Protein AF-A0AA88Q6S5-F1 (afdb_monomer_lite)

Foldseek 3Di:
DDDDDDDDDDPPPDDQAPCNVLVHPFRLVVQVVVVVVVPPDPDDDSCNSSVVRVVVRVVVVQLVVQLCVQCVVVVHNDRDLLSSQVSQCVDPVSCVVCVVPDSPPNDHDPPQPPPCDPVNVVVVCVVVVNPDDDPVVSVVVSVVVVVVVVQLVVQQVVVCVVVVHPDRDPVSSQVSCVVVVHHDPPPDD

InterPro domains:
  IPR001951 Histone H4 [SM00417] (117-176)
  IPR001951 Histone H4 [cd22912] (110-186)
  IPR002119 Histone H2A [PR00620] (14-36)
  IPR002119 Histone H2A [PR00620] (43-58)
  IPR002119 Histone H2A [PR00620] (58-71)
  IPR002119 Histone H2A [PR00620] (72-86)
  IPR002119 Histone H2A [PR00620] (100-118)
  IPR002119 Histone H2A [PTHR23430] (9-115)
  IPR002119 Histone H2A [SM00414] (3-123)
  IPR004823 TATA box binding protein associated factor (TAF), histone-like fold domain [SM00803] (114-179)
  IPR007125 Core Histone H2A/H2B/H3 domain [PF00125] (10-89)
  IPR009072 Histone-fold [G3DSA:1.10.20.10] (1-120)
  IPR009072 Histone-fold [G3DSA:1.10.20.10] (121-189)
  IPR009072 Histone-fold [SSF47113] (2-99)
  IPR009072 Histone-fold [SSF47113] (115-188)
  IPR032454 Histone H2A, C-terminal domain [PF16211] (92-114)
  IPR032458 Histone H2A conserved site [PS00046] (22-28)
  IPR035425 CENP-T/Histone H4, histone fold [PF15511] (121-182)
  IPR061508 Histone H2A, histone fold [cd00074] (16-104)

pLDDT: mean 86.48, std 13.94, range [43.31, 98.31]

Secondary structure (DSSP, 8-state):
--------------PPPHHHHHT-SS-HHHHHHHHHHTTSSS---SSHHHHHHHHHHHHHHHHHHHHHHHHHHTT-SS--HHHHHHHHHHSHHHHHHTTT---TT--------TTS-HHHHHHHHHHTT-----THHHHHHHHHHHHHHHHHHHHHHHHHHHTT-SS--HHHHHHHHHHTT-PPTT---

Organism: NCBI:txid172907

Sequence (189 aa):
MSGRGKTGGKARAKAKTRSSRAGLQFPVGRVHRLLRKGNYAERVGAGAPVYLAAVLEYLTAEILELAGNAARDNKKTRIIPRHLQLAVRNDEELNKLLGGVTIAQGGVLPNIQAGITKPAIRRLARRGGVKRISGLIYEETRGVLKVFLENVIRDAVTYTEHAKRKTVTAMDVVYALKRQGRTLYGFGG

Structure (mmCIF, N/CA/C/O backbone):
data_AF-A0AA88Q6S5-F1
#
_entry.id   AF-A0AA88Q6S5-F1
#
loop_
_atom_site.group_PDB
_atom_site.id
_atom_site.type_symbol
_atom_site.label_atom_id
_atom_site.label_alt_id
_atom_site.label_comp_id
_atom_site.label_asym_id
_atom_site.label_entity_id
_atom_site.label_seq_id
_atom_site.pdbx_PDB_ins_code
_atom_site.Cartn_x
_atom_site.Cartn_y
_atom_site.Cartn_z
_atom_site.occupancy
_atom_site.B_iso_or_equiv
_atom_site.auth_seq_id
_atom_site.auth_comp_id
_atom_site.auth_asym_id
_atom_site.auth_atom_id
_atom_site.pdbx_PDB_model_num
ATOM 1 N N . MET A 1 1 ? -0.470 -46.968 -58.792 1.00 45.53 1 MET A N 1
ATOM 2 C CA . MET A 1 1 ? 0.050 -46.235 -57.614 1.00 45.53 1 MET A CA 1
ATOM 3 C C . MET A 1 1 ? -0.819 -45.003 -57.399 1.00 45.53 1 MET A C 1
ATOM 5 O O . MET A 1 1 ? -0.617 -43.990 -58.052 1.00 45.53 1 MET A O 1
ATOM 9 N N . SER A 1 2 ? -1.876 -45.119 -56.593 1.00 45.50 2 SER A N 1
ATOM 10 C CA . SER A 1 2 ? -2.853 -44.042 -56.397 1.00 45.50 2 SER A CA 1
ATOM 11 C C . SER A 1 2 ? -2.410 -43.110 -55.271 1.00 45.50 2 SER A C 1
ATOM 13 O O . SER A 1 2 ? -2.432 -43.492 -54.098 1.00 45.50 2 SER A O 1
ATOM 15 N N . GLY A 1 3 ? -2.044 -41.880 -55.631 1.00 59.75 3 GLY A N 1
ATOM 16 C CA . GLY A 1 3 ? -1.966 -40.770 -54.692 1.00 59.75 3 GLY A CA 1
ATOM 17 C C . GLY A 1 3 ? -3.322 -40.552 -54.018 1.00 59.75 3 GLY A C 1
ATOM 18 O O . GLY A 1 3 ? -4.352 -40.435 -54.676 1.00 59.75 3 GLY A O 1
ATOM 19 N N . ARG A 1 4 ? -3.317 -40.514 -52.688 1.00 49.88 4 ARG A N 1
ATOM 20 C CA . ARG A 1 4 ? -4.465 -40.171 -51.842 1.00 49.88 4 ARG A CA 1
ATOM 21 C C . ARG A 1 4 ? -3.977 -38.981 -51.014 1.00 49.88 4 ARG A C 1
ATOM 23 O O . ARG A 1 4 ? -3.167 -39.145 -50.117 1.00 49.88 4 ARG A O 1
ATOM 30 N N . GLY A 1 5 ? -4.218 -37.738 -51.419 1.00 46.19 5 GLY A N 1
ATOM 31 C CA . GLY A 1 5 ? -5.538 -37.165 -51.647 1.00 46.19 5 GLY A CA 1
ATOM 32 C C . GLY A 1 5 ? -6.047 -36.681 -50.294 1.00 46.19 5 GLY A C 1
ATOM 33 O O . GLY A 1 5 ? -6.482 -37.496 -49.486 1.00 46.19 5 GLY A O 1
ATOM 34 N N . LYS A 1 6 ? -5.917 -35.369 -50.039 1.00 55.72 6 LYS A N 1
ATOM 35 C CA . LYS A 1 6 ? -6.443 -34.650 -48.866 1.00 55.72 6 LYS A CA 1
ATOM 36 C C . LYS A 1 6 ? -7.838 -35.178 -48.509 1.00 55.72 6 LYS A C 1
ATOM 38 O O . LYS A 1 6 ? -8.820 -34.802 -49.139 1.00 55.72 6 LYS A O 1
ATOM 43 N N . THR A 1 7 ? -7.938 -36.014 -47.480 1.00 46.38 7 THR A N 1
ATOM 44 C CA . THR A 1 7 ? -9.231 -36.360 -46.888 1.00 46.38 7 THR A CA 1
ATOM 45 C C . THR A 1 7 ? -9.703 -35.175 -46.063 1.00 46.38 7 THR A C 1
ATOM 47 O O . THR A 1 7 ? -9.131 -34.855 -45.017 1.00 46.38 7 THR A O 1
ATOM 50 N N . GLY A 1 8 ? -10.731 -34.504 -46.574 1.00 45.69 8 GLY A N 1
ATOM 51 C CA . GLY A 1 8 ? -11.474 -33.488 -45.856 1.00 45.69 8 GLY A CA 1
ATOM 52 C C . GLY A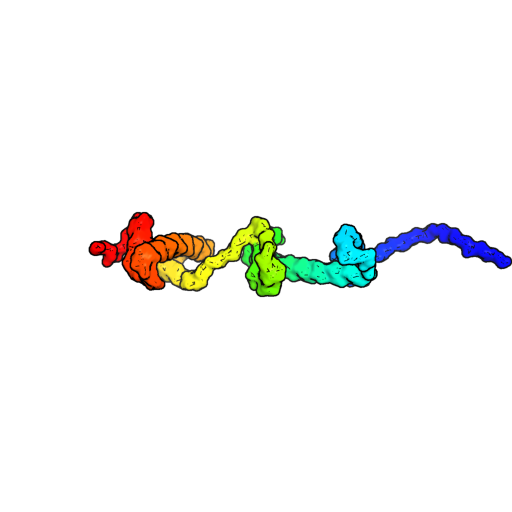 1 8 ? -12.070 -34.034 -44.559 1.00 45.69 8 GLY A C 1
ATOM 53 O O . GLY A 1 8 ? -12.657 -35.111 -44.521 1.00 45.69 8 GLY A O 1
ATOM 54 N N . GLY A 1 9 ? -11.921 -33.241 -43.499 1.00 57.47 9 GLY A N 1
ATOM 55 C CA . GLY A 1 9 ? -13.045 -32.934 -42.623 1.00 57.47 9 GLY A CA 1
ATOM 56 C C . GLY A 1 9 ? -13.434 -33.933 -41.538 1.00 57.47 9 GLY A C 1
ATOM 57 O O . GLY A 1 9 ? -14.617 -34.021 -41.234 1.00 57.47 9 GLY A O 1
ATOM 58 N N . LYS A 1 10 ? -12.496 -34.604 -40.853 1.00 60.12 10 LYS A N 1
ATOM 59 C CA . LYS A 1 10 ? -12.799 -34.974 -39.455 1.00 60.12 10 LYS A CA 1
ATOM 60 C C . LYS A 1 10 ? -12.995 -33.676 -38.671 1.00 60.12 10 LYS A C 1
ATOM 62 O O . LYS A 1 10 ? -12.130 -32.800 -38.752 1.00 60.12 10 LYS A O 1
ATOM 67 N N . ALA A 1 11 ? -14.108 -33.547 -37.941 1.00 62.44 11 ALA A N 1
ATOM 68 C CA . ALA A 1 11 ? -14.359 -32.418 -37.048 1.00 62.44 11 ALA A CA 1
ATOM 69 C C . ALA A 1 11 ? -13.108 -32.194 -36.190 1.00 62.44 11 ALA A C 1
ATOM 71 O O . ALA A 1 11 ? -12.718 -33.047 -35.390 1.00 62.44 11 ALA A O 1
ATOM 72 N N . ARG A 1 12 ? -12.397 -31.095 -36.460 1.00 68.50 12 ARG A N 1
ATOM 73 C CA . ARG A 1 12 ? -11.080 -30.852 -35.877 1.00 68.50 12 ARG A CA 1
ATOM 74 C C . ARG A 1 12 ? -11.287 -30.697 -34.377 1.00 68.50 12 ARG A C 1
ATOM 76 O O . ARG A 1 12 ? -11.932 -29.739 -33.953 1.00 68.50 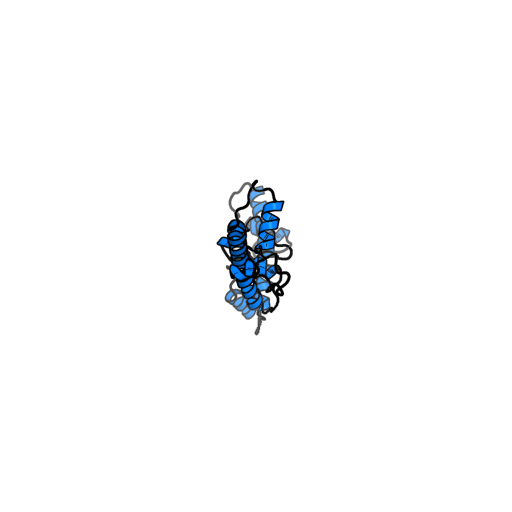12 ARG A O 1
ATOM 83 N N . ALA A 1 13 ? -10.769 -31.644 -33.593 1.00 70.56 13 ALA A N 1
ATOM 84 C CA . ALA A 1 13 ? -10.823 -31.570 -32.139 1.00 70.56 13 ALA A CA 1
ATOM 85 C C . ALA A 1 13 ? -10.373 -30.174 -31.691 1.00 70.56 13 ALA A C 1
ATOM 87 O O . ALA A 1 13 ? -9.391 -29.638 -32.221 1.00 70.56 13 ALA A O 1
ATOM 88 N N . LYS A 1 14 ? -11.125 -29.567 -30.764 1.00 73.56 14 LYS A N 1
ATOM 89 C CA . LYS A 1 14 ? -10.907 -28.183 -30.331 1.00 73.56 14 LYS A CA 1
ATOM 90 C C . LYS A 1 14 ? -9.446 -28.044 -29.899 1.00 73.56 14 LYS A C 1
ATOM 92 O O . LYS A 1 14 ? -9.004 -28.698 -28.955 1.00 73.56 14 LYS A O 1
ATOM 97 N N . ALA A 1 15 ? -8.672 -27.260 -30.646 1.00 83.12 15 ALA A N 1
ATOM 98 C CA . ALA A 1 15 ? -7.242 -27.152 -30.409 1.00 83.12 15 ALA A CA 1
ATOM 99 C C . ALA A 1 15 ? -7.004 -26.620 -28.988 1.00 83.12 15 ALA A C 1
ATOM 101 O O . ALA A 1 15 ? -7.461 -25.527 -28.651 1.00 83.12 15 ALA A O 1
ATOM 102 N N . LYS A 1 16 ? -6.291 -27.391 -28.154 1.00 88.50 16 LYS A N 1
ATOM 103 C CA . LYS A 1 16 ? -5.886 -26.937 -26.816 1.00 88.50 16 LYS A CA 1
ATOM 104 C C . LYS A 1 16 ? -5.093 -25.638 -26.942 1.00 88.50 16 LYS A C 1
ATOM 106 O O . LYS A 1 16 ? -4.154 -25.552 -27.739 1.00 88.50 16 LYS A O 1
ATOM 111 N N . THR A 1 17 ? -5.469 -24.633 -26.158 1.00 93.12 17 THR A N 1
ATOM 112 C CA . THR A 1 17 ? -4.808 -23.326 -26.169 1.00 93.12 17 THR A CA 1
ATOM 113 C C . THR A 1 17 ? -3.395 -23.444 -25.604 1.00 93.12 17 THR A C 1
ATOM 115 O O . THR A 1 17 ? -3.115 -24.316 -24.779 1.00 93.12 17 THR A O 1
ATOM 118 N N . ARG A 1 18 ? -2.496 -22.541 -26.009 1.00 94.00 18 ARG A N 1
ATOM 119 C CA . ARG A 1 18 ? -1.134 -22.486 -25.451 1.00 94.00 18 ARG A CA 1
ATOM 120 C C . ARG A 1 18 ? -1.137 -22.306 -23.927 1.00 94.00 18 ARG A C 1
ATOM 122 O O . ARG A 1 18 ? -0.352 -22.968 -23.268 1.00 94.00 18 ARG A O 1
ATOM 129 N N . SER A 1 19 ? -2.067 -21.512 -23.390 1.00 96.06 19 SER A N 1
ATOM 130 C CA . SER A 1 19 ? -2.287 -21.368 -21.942 1.00 96.06 19 SER A CA 1
ATOM 131 C C . SER A 1 19 ? -2.653 -22.696 -21.280 1.00 96.06 19 SER A C 1
ATOM 133 O O . SER A 1 19 ? -1.953 -23.129 -20.376 1.00 96.06 19 SER A O 1
ATOM 135 N N . SER A 1 20 ? -3.661 -23.411 -21.805 1.00 95.50 20 SER A N 1
ATOM 136 C CA . SER A 1 20 ? -4.080 -24.706 -21.240 1.00 95.50 20 SER A CA 1
ATOM 137 C C . SER A 1 20 ? -2.984 -25.773 -21.280 1.00 95.50 20 SER A C 1
ATOM 139 O O . SER A 1 20 ? -2.930 -26.626 -20.406 1.00 95.50 20 SER A O 1
ATOM 141 N N . ARG A 1 21 ? -2.096 -25.733 -22.285 1.00 94.50 21 ARG A N 1
ATOM 142 C CA . ARG A 1 21 ? -0.941 -26.640 -22.372 1.00 94.50 21 ARG A CA 1
ATOM 143 C C . ARG A 1 21 ? 0.163 -26.287 -21.376 1.00 94.50 21 ARG A C 1
ATOM 145 O O . ARG A 1 21 ? 0.878 -27.184 -20.959 1.00 94.50 21 ARG A O 1
ATOM 152 N N . ALA A 1 22 ? 0.306 -25.006 -21.043 1.00 95.31 22 ALA A N 1
ATOM 153 C CA . ALA A 1 22 ? 1.295 -24.504 -20.095 1.00 95.31 22 ALA A CA 1
ATOM 154 C C . ALA A 1 22 ? 0.793 -24.488 -18.638 1.00 95.31 22 ALA A C 1
ATOM 156 O O . ALA A 1 22 ? 1.564 -24.152 -17.752 1.00 95.31 22 ALA A O 1
ATOM 157 N N . GLY A 1 23 ? -0.482 -24.815 -18.391 1.00 96.81 23 GLY A N 1
ATOM 158 C CA . GLY A 1 23 ? -1.076 -24.771 -17.050 1.00 96.81 23 GLY A CA 1
ATOM 159 C C . GLY A 1 23 ? -1.340 -23.358 -16.518 1.00 96.81 23 GLY A C 1
ATOM 160 O O . GLY A 1 23 ? -1.505 -23.195 -15.319 1.00 96.81 23 GLY A O 1
ATOM 161 N N . LEU A 1 24 ? -1.386 -22.352 -17.396 1.00 97.25 24 LEU A N 1
ATOM 162 C CA . LEU A 1 24 ? -1.544 -20.944 -17.024 1.00 97.25 24 LEU A CA 1
ATOM 163 C C . LEU A 1 24 ? -2.989 -20.478 -17.219 1.00 97.25 24 LEU A C 1
ATOM 165 O O . LEU A 1 24 ? -3.604 -20.765 -18.255 1.00 97.25 24 LEU A O 1
ATOM 169 N N . GLN A 1 25 ? -3.505 -19.701 -16.269 1.00 97.50 25 GLN A N 1
ATOM 170 C CA . GLN A 1 25 ? -4.753 -18.949 -16.424 1.00 97.50 25 GLN A CA 1
ATOM 171 C C . GLN A 1 25 ? -4.571 -17.754 -17.372 1.00 97.50 25 GLN A C 1
ATOM 173 O O . GLN A 1 25 ? -5.480 -17.389 -18.126 1.00 97.50 25 GLN A O 1
ATOM 178 N N . PHE A 1 26 ? -3.382 -17.153 -17.390 1.00 97.31 26 PHE A N 1
ATOM 179 C CA . PHE A 1 26 ? -3.076 -15.983 -18.198 1.00 97.31 26 PHE A CA 1
ATOM 180 C C . PHE A 1 26 ? -2.960 -16.325 -19.697 1.00 97.31 26 PHE A C 1
ATOM 182 O O . PHE A 1 26 ? -2.505 -17.403 -20.105 1.00 97.31 26 PHE A O 1
ATOM 189 N N . PRO A 1 27 ? -3.369 -15.404 -20.593 1.00 97.56 27 PRO A N 1
ATOM 190 C CA . PRO A 1 27 ? -3.484 -15.686 -22.019 1.00 97.56 27 PRO A CA 1
ATOM 191 C C . PRO A 1 27 ? -2.134 -15.594 -22.755 1.00 97.56 27 PRO A C 1
ATOM 193 O O . PRO A 1 27 ? -1.835 -14.584 -23.398 1.00 97.56 27 PRO A O 1
ATOM 196 N N . VAL A 1 28 ? -1.365 -16.689 -22.792 1.00 97.81 28 VAL A N 1
ATOM 197 C CA . VAL A 1 28 ? -0.081 -16.826 -23.520 1.00 97.81 28 VAL A CA 1
ATOM 198 C C . VAL A 1 28 ? -0.173 -16.322 -24.966 1.00 97.81 28 VAL A C 1
ATOM 200 O O . VAL A 1 28 ? 0.727 -15.662 -25.488 1.00 97.81 28 VAL A O 1
ATOM 203 N N . GLY A 1 29 ? -1.284 -16.616 -25.650 1.00 96.50 29 GLY A N 1
ATOM 204 C CA . GLY A 1 29 ? -1.481 -16.188 -27.035 1.00 96.50 29 GLY A CA 1
ATOM 205 C C . GLY A 1 29 ? -1.561 -14.670 -27.203 1.00 96.50 29 GLY A C 1
ATOM 206 O O . GLY A 1 29 ? -1.029 -14.135 -28.176 1.00 96.50 29 GLY A O 1
ATOM 207 N N . ARG A 1 30 ? -2.183 -13.981 -26.239 1.00 97.56 30 ARG A N 1
ATOM 208 C CA . ARG A 1 30 ? -2.292 -12.519 -26.212 1.00 97.56 30 ARG A CA 1
ATOM 209 C C . ARG A 1 30 ? -0.948 -11.887 -25.864 1.00 97.56 30 ARG A C 1
ATOM 211 O O . ARG A 1 30 ? -0.556 -10.954 -26.554 1.00 97.56 30 ARG A O 1
ATOM 218 N N . VAL A 1 31 ? -0.227 -12.443 -24.887 1.00 97.56 31 VAL A N 1
ATOM 219 C CA . VAL A 1 31 ? 1.129 -11.999 -24.519 1.00 97.56 31 VAL A CA 1
ATOM 220 C C . VAL A 1 31 ? 2.070 -12.072 -25.723 1.00 97.56 31 VAL A C 1
ATOM 222 O O . VAL A 1 31 ? 2.724 -11.085 -26.040 1.00 97.56 31 VAL A O 1
ATOM 225 N N . HIS A 1 32 ? 2.057 -13.173 -26.486 1.00 97.44 32 HIS A N 1
ATOM 226 C CA . HIS A 1 32 ? 2.866 -13.274 -27.711 1.00 97.44 32 HIS A CA 1
ATOM 227 C C . HIS A 1 32 ? 2.545 -12.158 -28.718 1.00 97.44 32 HIS A C 1
ATOM 229 O O . HIS A 1 32 ? 3.450 -11.549 -29.283 1.00 97.44 32 HIS A O 1
ATOM 235 N N . ARG A 1 33 ? 1.259 -11.860 -28.933 1.00 97.38 33 ARG A N 1
ATOM 236 C CA . ARG A 1 33 ? 0.857 -10.792 -29.856 1.00 97.38 33 ARG A CA 1
ATOM 237 C C . ARG A 1 33 ? 1.296 -9.410 -29.366 1.00 97.38 33 ARG A C 1
ATOM 239 O O . ARG A 1 33 ? 1.714 -8.603 -30.187 1.00 97.38 33 ARG A O 1
ATOM 246 N N . LEU A 1 34 ? 1.215 -9.142 -28.061 1.00 97.50 34 LEU A N 1
ATOM 247 C CA . LEU A 1 34 ? 1.689 -7.886 -27.472 1.00 97.50 34 LEU A CA 1
ATOM 248 C C . LEU A 1 34 ? 3.209 -7.735 -27.614 1.00 97.50 34 LEU A C 1
ATOM 250 O O . LEU A 1 34 ? 3.657 -6.677 -28.036 1.00 97.50 34 LEU A O 1
ATOM 254 N N . LEU A 1 35 ? 3.979 -8.802 -27.377 1.00 96.44 35 LEU A N 1
ATOM 255 C CA . LEU A 1 35 ? 5.432 -8.804 -27.586 1.00 96.44 35 LEU A CA 1
ATOM 256 C C . LEU A 1 35 ? 5.813 -8.496 -29.040 1.00 96.44 35 LEU A C 1
ATOM 258 O O . LEU A 1 35 ? 6.728 -7.719 -29.282 1.00 96.44 35 LEU A O 1
ATOM 262 N N . ARG A 1 36 ? 5.088 -9.067 -30.011 1.00 95.19 36 ARG A N 1
ATOM 263 C CA . ARG A 1 36 ? 5.292 -8.773 -31.439 1.00 95.19 36 ARG A CA 1
ATOM 264 C C . ARG A 1 36 ? 4.909 -7.338 -31.795 1.00 95.19 36 ARG A C 1
ATOM 266 O O . ARG A 1 36 ? 5.647 -6.690 -32.518 1.00 95.19 36 ARG A O 1
ATOM 273 N N . LYS A 1 37 ? 3.777 -6.843 -31.284 1.00 96.44 37 LYS A N 1
ATOM 274 C CA . LYS A 1 37 ? 3.303 -5.474 -31.545 1.00 96.44 37 LYS A CA 1
ATOM 275 C C . LYS A 1 37 ? 4.216 -4.411 -30.923 1.00 96.44 37 LYS A C 1
ATOM 277 O O . LYS A 1 37 ? 4.322 -3.322 -31.468 1.00 96.44 37 LYS A O 1
ATOM 282 N N . GLY A 1 38 ? 4.838 -4.714 -29.785 1.00 94.81 38 GLY A N 1
ATOM 283 C CA . GLY A 1 38 ? 5.722 -3.790 -29.078 1.00 94.81 38 GLY A CA 1
ATOM 284 C C . GLY A 1 38 ? 7.080 -3.569 -29.745 1.00 94.81 38 GLY A C 1
ATOM 285 O O . GLY A 1 38 ? 7.824 -2.720 -29.275 1.00 94.81 38 GLY A O 1
ATOM 286 N N . ASN A 1 39 ? 7.407 -4.306 -30.816 1.00 93.56 39 ASN A N 1
ATOM 287 C CA . ASN A 1 39 ? 8.663 -4.178 -31.565 1.00 93.56 39 ASN A CA 1
ATOM 288 C C . ASN A 1 39 ? 9.931 -4.233 -30.685 1.00 93.56 39 ASN A C 1
ATOM 290 O O . ASN A 1 39 ? 10.945 -3.631 -31.016 1.00 93.56 39 ASN A O 1
ATOM 294 N N . TYR A 1 40 ? 9.892 -4.983 -29.577 1.00 94.50 40 TYR A N 1
ATOM 295 C CA . TYR A 1 40 ? 11.031 -5.124 -28.659 1.00 94.50 40 TYR A CA 1
ATOM 296 C C . TYR A 1 40 ? 12.223 -5.867 -29.284 1.00 94.50 40 TYR A C 1
ATOM 298 O O . TYR A 1 40 ? 13.354 -5.708 -28.841 1.00 94.50 40 TYR A O 1
ATOM 306 N N . ALA A 1 41 ? 11.956 -6.713 -30.283 1.00 95.12 41 ALA A N 1
ATOM 307 C CA . ALA A 1 41 ? 12.944 -7.448 -31.061 1.00 95.12 41 ALA A CA 1
ATOM 308 C C . ALA A 1 41 ? 12.344 -7.865 -32.414 1.00 95.12 41 ALA A C 1
ATOM 310 O O . ALA A 1 41 ? 11.131 -8.063 -32.527 1.00 95.12 41 ALA A O 1
ATOM 311 N N . GLU A 1 42 ? 13.195 -8.080 -33.421 1.00 94.31 42 GLU A N 1
ATOM 312 C CA . GLU A 1 42 ? 12.788 -8.552 -34.756 1.00 94.31 42 GLU A CA 1
ATOM 313 C C . GLU A 1 42 ? 12.068 -9.917 -34.690 1.00 94.31 42 GLU A C 1
ATOM 315 O O . GLU A 1 42 ? 11.074 -10.181 -35.378 1.00 94.31 42 GLU A O 1
ATOM 320 N N . ARG A 1 43 ? 12.538 -10.805 -33.803 1.00 95.94 43 ARG A N 1
ATOM 321 C CA . ARG A 1 43 ? 11.974 -12.141 -33.587 1.00 95.94 43 ARG A CA 1
ATOM 322 C C . ARG A 1 43 ? 11.637 -12.365 -32.120 1.00 95.94 43 ARG A C 1
ATOM 324 O O . ARG A 1 43 ? 12.413 -12.049 -31.230 1.00 95.94 43 ARG A O 1
ATOM 331 N N . VAL A 1 44 ? 10.487 -12.992 -31.883 1.00 96.06 44 VAL A N 1
ATOM 332 C CA . VAL A 1 44 ? 10.052 -13.442 -30.555 1.00 96.06 44 VAL A CA 1
ATOM 333 C C . VAL A 1 44 ? 9.988 -14.965 -30.576 1.00 96.06 44 VAL A C 1
ATOM 335 O O . VAL A 1 44 ? 9.233 -15.540 -31.367 1.00 96.06 44 VAL A O 1
ATOM 338 N N . GLY A 1 45 ? 10.801 -15.606 -29.733 1.00 96.38 45 GLY A N 1
ATOM 339 C CA . GLY A 1 45 ? 10.833 -17.061 -29.577 1.00 96.38 45 GLY A CA 1
ATOM 340 C C . GLY A 1 45 ? 9.542 -17.613 -28.964 1.00 96.38 45 GLY A C 1
ATOM 341 O O . GLY A 1 45 ? 8.836 -16.920 -28.232 1.00 96.38 45 GLY A O 1
ATOM 342 N N . ALA A 1 46 ? 9.225 -18.881 -29.239 1.00 94.12 46 ALA A N 1
ATOM 343 C CA . ALA A 1 46 ? 7.955 -19.486 -28.823 1.00 94.12 46 ALA A CA 1
ATOM 344 C C . ALA A 1 46 ? 7.793 -19.624 -27.294 1.00 94.12 46 ALA A C 1
ATOM 346 O O . ALA A 1 46 ? 6.662 -19.571 -26.806 1.00 94.12 46 ALA A O 1
ATOM 347 N N . GLY A 1 47 ? 8.899 -19.771 -26.552 1.00 96.50 47 GLY A N 1
ATOM 348 C CA . GLY A 1 47 ? 8.907 -19.886 -25.087 1.00 96.50 47 GLY A CA 1
ATOM 349 C C . GLY A 1 47 ? 8.788 -18.551 -24.343 1.00 96.50 47 GLY A C 1
ATOM 350 O O . GLY A 1 47 ? 8.194 -18.507 -23.270 1.00 96.50 47 GLY A O 1
ATOM 351 N N . ALA A 1 48 ? 9.254 -17.446 -24.936 1.00 97.81 48 ALA A N 1
ATOM 352 C CA . ALA A 1 48 ? 9.208 -16.112 -24.328 1.00 97.81 48 ALA A CA 1
ATOM 353 C C . ALA A 1 48 ? 7.805 -15.690 -23.831 1.00 97.81 48 ALA A C 1
ATOM 355 O O . ALA A 1 48 ? 7.679 -15.290 -22.674 1.00 97.81 48 ALA A O 1
ATOM 356 N N . PRO A 1 49 ? 6.718 -15.819 -24.623 1.00 97.81 49 PRO A N 1
ATOM 357 C CA . PRO A 1 49 ? 5.383 -15.463 -24.145 1.00 97.81 49 PRO A CA 1
ATOM 358 C C . PRO A 1 49 ? 4.824 -16.413 -23.085 1.00 97.81 49 PRO A C 1
ATOM 360 O O . PRO A 1 49 ? 3.901 -16.022 -22.379 1.00 97.81 49 PRO A O 1
ATOM 363 N N . VAL A 1 50 ? 5.321 -17.652 -23.000 1.00 98.06 50 VAL A N 1
ATOM 364 C CA . VAL A 1 50 ? 4.916 -18.598 -21.950 1.00 98.06 50 VAL A CA 1
ATOM 365 C C . VAL A 1 50 ? 5.542 -18.166 -20.630 1.00 98.06 50 VAL A C 1
ATOM 367 O O . VAL A 1 50 ? 4.821 -17.981 -19.656 1.00 98.06 50 VAL A O 1
ATOM 370 N N . TYR A 1 51 ? 6.856 -17.926 -20.632 1.00 98.31 51 TY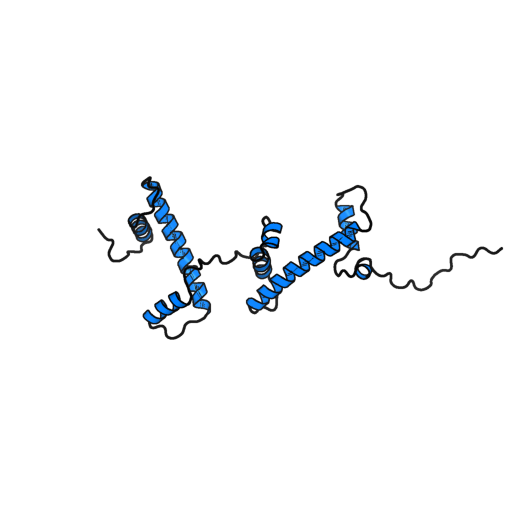R A N 1
ATOM 371 C CA . TYR A 1 51 ? 7.589 -17.482 -19.450 1.00 98.31 51 TYR A CA 1
ATOM 372 C C . TYR A 1 51 ? 7.045 -16.155 -18.915 1.00 98.31 51 TYR A C 1
ATOM 374 O O . TYR A 1 51 ? 6.694 -16.049 -17.745 1.00 98.31 51 TYR A O 1
ATOM 382 N N . LEU A 1 52 ? 6.877 -15.159 -19.792 1.00 98.00 52 LEU A N 1
ATOM 383 C CA . LEU A 1 52 ? 6.339 -13.865 -19.382 1.00 98.00 52 LEU A CA 1
ATOM 384 C C . LEU A 1 52 ? 4.901 -13.978 -18.852 1.00 98.00 52 LEU A C 1
ATOM 386 O O . LEU A 1 52 ? 4.571 -13.329 -17.868 1.00 98.00 52 LEU A O 1
ATOM 390 N N . ALA A 1 53 ? 4.044 -14.802 -19.466 1.00 98.12 53 ALA A N 1
ATOM 391 C CA . ALA A 1 53 ? 2.692 -15.018 -18.951 1.00 98.12 53 ALA A CA 1
ATOM 392 C C . ALA A 1 53 ? 2.704 -15.647 -17.550 1.00 98.12 53 ALA A C 1
ATOM 394 O O . ALA A 1 53 ? 1.918 -15.220 -16.714 1.00 98.12 53 ALA A O 1
ATOM 395 N N . ALA A 1 54 ? 3.605 -16.600 -17.293 1.00 98.25 54 ALA A N 1
ATOM 396 C CA . ALA A 1 54 ? 3.756 -17.226 -15.982 1.00 98.25 54 ALA A CA 1
ATOM 397 C C . ALA A 1 54 ? 4.199 -16.219 -14.911 1.00 98.25 54 ALA A C 1
ATOM 399 O O . ALA A 1 54 ? 3.599 -16.162 -13.845 1.00 98.25 54 ALA A O 1
ATOM 400 N N . VAL A 1 55 ? 5.193 -15.375 -15.214 1.00 97.88 55 VAL A N 1
ATOM 401 C CA . VAL A 1 55 ? 5.653 -14.323 -14.289 1.00 97.88 55 VAL A CA 1
ATOM 402 C C . VAL A 1 55 ? 4.538 -13.318 -13.995 1.00 97.88 55 VAL A C 1
ATOM 404 O O . VAL A 1 55 ? 4.323 -12.950 -12.844 1.00 97.88 55 VAL A O 1
ATOM 407 N N . LEU A 1 56 ? 3.796 -12.889 -15.021 1.00 97.69 56 LEU A N 1
ATOM 408 C CA . LEU A 1 56 ? 2.666 -11.976 -14.841 1.00 97.69 56 LEU A CA 1
ATOM 409 C C . LEU A 1 56 ? 1.541 -12.605 -14.007 1.00 97.69 56 LEU A C 1
ATOM 411 O O . LEU A 1 56 ? 0.926 -11.909 -13.200 1.00 97.69 56 LEU A O 1
ATOM 415 N N . GLU A 1 57 ? 1.272 -13.897 -14.199 1.00 98.12 57 GLU A N 1
ATOM 416 C CA . GLU A 1 57 ? 0.281 -14.642 -13.420 1.00 98.12 57 GLU A CA 1
ATOM 417 C C . GLU A 1 57 ? 0.703 -14.756 -11.957 1.00 98.12 57 GLU A C 1
ATOM 419 O O . GLU A 1 57 ? -0.093 -14.424 -11.084 1.00 98.12 57 GLU A O 1
ATOM 424 N N . TYR A 1 58 ? 1.962 -15.121 -11.702 1.00 97.19 58 TYR A N 1
ATOM 425 C CA . TYR A 1 58 ? 2.540 -15.194 -10.361 1.00 97.19 58 TYR A CA 1
ATOM 426 C C . TYR A 1 58 ? 2.435 -13.856 -9.619 1.00 97.19 58 TYR A C 1
ATOM 428 O O . TYR A 1 58 ? 1.826 -13.787 -8.557 1.00 97.19 58 TYR A O 1
ATOM 436 N N . LEU A 1 59 ? 2.933 -12.767 -10.218 1.00 96.38 59 LEU A N 1
ATOM 437 C CA . LEU A 1 59 ? 2.877 -11.437 -9.600 1.00 96.38 59 LEU A CA 1
ATOM 438 C C . LEU A 1 59 ? 1.436 -10.972 -9.353 1.00 96.38 59 LEU A C 1
ATOM 440 O O . LEU A 1 59 ? 1.150 -10.322 -8.350 1.00 96.38 59 LEU A O 1
ATOM 444 N N . THR A 1 60 ? 0.515 -11.295 -10.265 1.00 97.31 60 THR A N 1
ATOM 445 C CA . THR A 1 60 ? -0.897 -10.945 -10.080 1.00 97.31 60 THR A CA 1
ATOM 446 C C . THR A 1 60 ? -1.524 -11.752 -8.949 1.00 97.31 60 THR A C 1
ATOM 448 O O . THR A 1 60 ? -2.286 -11.187 -8.169 1.00 97.31 60 THR A O 1
ATOM 451 N N . ALA A 1 61 ? -1.217 -13.047 -8.854 1.00 97.62 61 ALA A N 1
ATOM 452 C CA . ALA A 1 61 ? -1.699 -13.905 -7.780 1.00 97.62 61 ALA A CA 1
ATOM 453 C C . ALA A 1 61 ? -1.226 -13.391 -6.415 1.00 97.62 61 ALA A C 1
ATOM 455 O O . ALA A 1 61 ? -2.068 -13.183 -5.548 1.00 97.62 61 ALA A O 1
ATOM 456 N N . GLU A 1 62 ? 0.062 -13.065 -6.280 1.00 96.62 62 GLU A N 1
ATOM 457 C CA . GLU A 1 62 ? 0.654 -12.521 -5.050 1.00 96.62 62 GLU A CA 1
ATOM 458 C C . GLU A 1 62 ? -0.044 -11.223 -4.606 1.00 96.62 62 GLU A C 1
ATOM 460 O O . GLU A 1 62 ? -0.560 -11.107 -3.493 1.00 96.62 62 GLU A O 1
ATOM 465 N N . ILE A 1 63 ? -0.165 -10.248 -5.517 1.00 96.69 63 ILE A N 1
ATOM 466 C CA . ILE A 1 63 ? -0.831 -8.970 -5.221 1.00 96.69 63 ILE A CA 1
ATOM 467 C C . ILE A 1 63 ? -2.301 -9.193 -4.832 1.00 96.69 63 ILE A C 1
ATOM 469 O O . ILE A 1 63 ? -2.806 -8.531 -3.921 1.00 96.69 63 ILE A O 1
ATOM 473 N N . LEU A 1 64 ? -3.012 -10.093 -5.520 1.00 97.94 64 LEU A N 1
ATOM 474 C CA . LEU A 1 64 ? -4.420 -10.383 -5.238 1.00 97.94 64 LEU A CA 1
ATOM 475 C C . LEU A 1 64 ? -4.614 -11.155 -3.933 1.00 97.94 64 LEU A C 1
ATOM 477 O O . LEU A 1 64 ? -5.610 -10.911 -3.252 1.00 97.94 64 LEU A O 1
ATOM 481 N N . GLU A 1 65 ? -3.695 -12.044 -3.570 1.00 97.69 65 GLU A N 1
ATOM 482 C CA . GLU A 1 65 ? -3.715 -12.769 -2.302 1.00 97.69 65 GLU A CA 1
ATOM 483 C C . GLU A 1 65 ? -3.552 -11.799 -1.132 1.00 97.69 65 GLU A C 1
ATOM 485 O O . GLU A 1 65 ? -4.431 -11.711 -0.267 1.00 97.69 65 GLU A O 1
ATOM 490 N N . LEU A 1 66 ? -2.504 -10.973 -1.163 1.00 97.81 66 LEU A N 1
ATOM 491 C CA . LEU A 1 66 ? -2.255 -9.956 -0.143 1.00 97.81 66 LEU A CA 1
ATOM 492 C C . LEU A 1 66 ? -3.393 -8.926 -0.070 1.00 97.81 66 LEU A C 1
ATOM 494 O O . LEU A 1 66 ? -3.839 -8.554 1.019 1.00 97.81 66 LEU A O 1
ATOM 498 N N . ALA A 1 67 ? -3.932 -8.491 -1.212 1.00 96.94 67 ALA A N 1
ATOM 499 C CA . ALA A 1 67 ? -5.075 -7.579 -1.238 1.00 96.94 67 ALA A CA 1
ATOM 500 C C . ALA A 1 67 ? -6.373 -8.250 -0.762 1.00 96.94 67 ALA A C 1
ATOM 502 O O . ALA A 1 67 ? -7.223 -7.592 -0.158 1.00 96.94 67 ALA A O 1
ATOM 503 N N . GLY A 1 68 ? -6.537 -9.551 -1.004 1.00 98.00 68 GLY A N 1
ATOM 504 C CA . GLY A 1 68 ? -7.629 -10.363 -0.477 1.00 98.00 68 GLY A CA 1
ATOM 505 C C . GLY A 1 68 ? -7.564 -10.482 1.045 1.00 98.00 68 GLY A C 1
ATOM 506 O O . GLY A 1 68 ? -8.585 -10.302 1.714 1.00 98.00 68 GLY A O 1
ATOM 507 N N . ASN A 1 69 ? -6.365 -10.685 1.594 1.00 96.88 69 ASN A N 1
ATOM 508 C CA . ASN A 1 69 ? -6.112 -10.671 3.035 1.00 96.88 69 ASN A CA 1
ATOM 509 C C . ASN A 1 69 ? -6.420 -9.289 3.629 1.00 96.88 69 ASN A C 1
ATOM 511 O O . ASN A 1 69 ? -7.244 -9.182 4.534 1.00 96.88 69 ASN A O 1
ATOM 515 N N . ALA A 1 70 ? -5.911 -8.213 3.022 1.00 93.31 70 ALA A N 1
ATOM 516 C CA . ALA A 1 70 ? -6.219 -6.845 3.442 1.00 93.31 70 ALA A CA 1
ATOM 517 C C . ALA A 1 70 ? -7.724 -6.514 3.359 1.00 93.31 70 ALA A C 1
ATOM 519 O O . ALA A 1 70 ? -8.248 -5.760 4.184 1.00 93.31 70 ALA A O 1
ATOM 520 N N . ALA A 1 71 ? -8.450 -7.060 2.37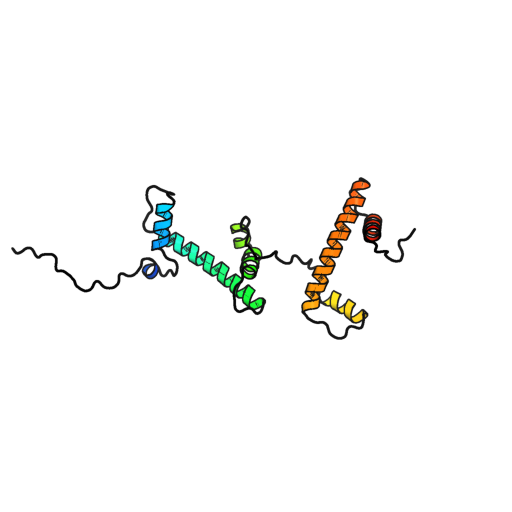8 1.00 94.00 71 ALA A N 1
ATOM 521 C CA . ALA A 1 71 ? -9.902 -6.918 2.301 1.00 94.00 71 ALA A CA 1
ATOM 522 C C . ALA A 1 71 ? -10.597 -7.627 3.469 1.00 94.00 71 ALA A C 1
ATOM 524 O O . ALA A 1 71 ? -11.468 -7.040 4.119 1.00 94.00 71 ALA A O 1
ATOM 525 N N . ARG A 1 72 ? -10.177 -8.862 3.760 1.00 95.62 72 ARG A N 1
ATOM 526 C CA . ARG A 1 72 ? -10.703 -9.689 4.849 1.00 95.62 72 ARG A CA 1
ATOM 527 C C . ARG A 1 72 ? -10.468 -9.046 6.214 1.00 95.62 72 ARG A C 1
ATOM 529 O O . ARG A 1 72 ? -11.409 -8.971 7.002 1.00 95.62 72 ARG A O 1
ATOM 536 N N . ASP A 1 73 ? -9.279 -8.498 6.447 1.00 90.94 73 ASP A N 1
ATOM 537 C CA . ASP A 1 73 ? -8.926 -7.778 7.678 1.00 90.94 73 ASP A CA 1
ATOM 538 C C . ASP A 1 73 ? -9.809 -6.541 7.885 1.00 90.94 73 ASP A C 1
ATOM 540 O O . ASP A 1 73 ? -10.266 -6.250 8.993 1.00 90.94 73 ASP A O 1
ATOM 544 N N . ASN A 1 74 ? -10.152 -5.860 6.790 1.00 85.06 74 ASN A N 1
ATOM 545 C CA . ASN A 1 74 ? -11.103 -4.748 6.782 1.00 85.06 74 ASN A CA 1
ATOM 546 C C . ASN A 1 74 ? -12.578 -5.196 6.769 1.00 85.06 74 ASN A C 1
ATOM 548 O O . ASN A 1 74 ? -13.477 -4.364 6.604 1.00 85.06 74 ASN A O 1
ATOM 552 N N . LYS A 1 75 ? -12.848 -6.496 6.955 1.00 93.44 75 LYS A N 1
ATOM 553 C CA . LYS A 1 75 ? -14.187 -7.110 6.951 1.00 93.44 75 LYS A CA 1
ATOM 554 C C . LYS A 1 75 ? -14.965 -6.827 5.665 1.00 93.44 75 LYS A C 1
ATOM 556 O O . LYS A 1 75 ? -16.176 -6.602 5.683 1.00 93.44 75 LYS A O 1
ATOM 561 N N . LYS A 1 76 ? -14.265 -6.803 4.533 1.00 88.19 76 LYS A N 1
ATOM 562 C CA . LYS A 1 76 ? -14.834 -6.638 3.196 1.00 88.19 76 LYS A CA 1
ATOM 563 C C . LYS A 1 76 ? -14.631 -7.921 2.398 1.00 88.19 76 LYS A C 1
ATOM 565 O O . LYS A 1 76 ? -13.577 -8.539 2.442 1.00 88.19 76 LYS A O 1
ATOM 570 N N . THR A 1 77 ? -15.635 -8.284 1.610 1.00 94.06 77 THR A N 1
ATOM 571 C CA . THR A 1 77 ? -15.570 -9.413 0.665 1.00 94.06 77 THR A CA 1
ATOM 572 C C . THR A 1 77 ? -15.133 -8.987 -0.737 1.00 94.06 77 THR A C 1
ATOM 574 O O . THR A 1 77 ? -14.914 -9.826 -1.603 1.00 94.06 77 THR A O 1
ATOM 577 N N . ARG A 1 78 ? -15.006 -7.675 -0.974 1.00 96.88 78 ARG A N 1
ATOM 578 C CA . ARG A 1 78 ? -14.620 -7.085 -2.258 1.00 96.88 78 ARG A CA 1
ATOM 579 C C . ARG A 1 78 ? -13.282 -6.368 -2.129 1.00 96.88 78 ARG A C 1
ATOM 581 O O . ARG A 1 78 ? -13.118 -5.512 -1.258 1.00 96.88 78 ARG A O 1
ATOM 588 N N . ILE A 1 79 ? -12.360 -6.675 -3.038 1.00 95.69 79 ILE A N 1
ATOM 589 C CA . ILE A 1 79 ? -11.105 -5.939 -3.197 1.00 95.69 79 ILE A CA 1
ATOM 590 C C . ILE A 1 79 ? -11.410 -4.556 -3.790 1.00 95.69 79 ILE A C 1
ATOM 592 O O . ILE A 1 79 ? -12.133 -4.442 -4.778 1.00 95.69 79 ILE A O 1
ATOM 596 N N . ILE A 1 80 ? -10.869 -3.507 -3.170 1.00 91.62 80 ILE A N 1
ATOM 597 C CA . ILE A 1 80 ? -10.931 -2.119 -3.647 1.00 91.62 80 ILE A CA 1
ATOM 598 C C . ILE A 1 80 ? -9.501 -1.577 -3.796 1.00 91.62 80 ILE A C 1
ATOM 600 O O . ILE A 1 80 ? -8.581 -2.173 -3.228 1.00 91.62 80 ILE A O 1
ATOM 604 N N . PRO A 1 81 ? -9.280 -0.438 -4.480 1.00 94.62 81 PRO A N 1
ATOM 605 C CA . PRO A 1 81 ? -7.932 0.105 -4.672 1.00 94.62 81 PRO A CA 1
ATOM 606 C C . PRO A 1 81 ? -7.150 0.319 -3.368 1.00 94.62 81 PRO A C 1
ATOM 608 O O . PRO A 1 81 ? -5.939 0.116 -3.333 1.00 94.62 81 PRO A O 1
ATOM 611 N N . ARG A 1 82 ? -7.838 0.627 -2.258 1.00 89.62 82 ARG A N 1
ATOM 612 C CA . ARG A 1 82 ? -7.226 0.686 -0.921 1.00 89.62 82 ARG A CA 1
ATOM 613 C C . ARG A 1 82 ? -6.540 -0.619 -0.521 1.00 89.62 82 ARG A C 1
ATOM 615 O O . ARG A 1 82 ? -5.451 -0.573 0.032 1.00 89.62 82 ARG A O 1
ATOM 622 N N . HIS A 1 83 ? -7.153 -1.768 -0.785 1.00 94.19 83 HIS A N 1
ATOM 623 C CA . HIS A 1 83 ? -6.573 -3.059 -0.416 1.00 94.19 83 HIS A CA 1
ATOM 624 C C . HIS A 1 83 ? -5.327 -3.373 -1.251 1.00 94.19 83 HIS A C 1
ATOM 626 O O . HIS A 1 83 ? -4.360 -3.884 -0.701 1.00 94.19 83 HIS A O 1
ATOM 632 N N . LEU A 1 84 ? -5.309 -2.978 -2.532 1.00 94.62 84 LEU A N 1
ATOM 633 C CA . LEU A 1 84 ? -4.111 -3.066 -3.377 1.00 94.62 84 LEU A CA 1
ATOM 634 C C . LEU A 1 84 ? -2.981 -2.183 -2.836 1.00 94.62 84 LEU A C 1
ATOM 636 O O . LEU A 1 84 ? -1.843 -2.626 -2.748 1.00 94.62 84 LEU A O 1
ATOM 640 N N . GLN A 1 85 ? -3.297 -0.956 -2.417 1.00 91.69 85 GLN A N 1
ATOM 641 C CA . GLN A 1 85 ? -2.309 -0.072 -1.801 1.00 91.69 85 GLN A CA 1
ATOM 642 C C . GLN A 1 85 ? -1.748 -0.661 -0.501 1.00 91.69 85 GLN A C 1
ATOM 644 O O . GLN A 1 85 ? -0.544 -0.596 -0.282 1.00 91.69 85 GLN A O 1
ATOM 649 N N . LEU A 1 86 ? -2.595 -1.221 0.367 1.00 91.69 86 LEU A N 1
ATOM 650 C CA . LEU A 1 86 ? -2.140 -1.846 1.611 1.00 91.69 86 LEU A CA 1
ATOM 651 C C . LEU A 1 86 ? -1.242 -3.057 1.334 1.00 91.69 86 LEU A C 1
ATOM 653 O O . LEU A 1 86 ? -0.184 -3.159 1.942 1.00 91.69 86 LEU A O 1
ATOM 657 N N . ALA A 1 87 ? -1.635 -3.923 0.398 1.00 94.44 87 ALA A N 1
ATOM 658 C CA . ALA A 1 87 ? -0.853 -5.085 -0.013 1.00 94.44 87 ALA A CA 1
ATOM 659 C C . ALA A 1 87 ? 0.534 -4.685 -0.530 1.00 94.44 87 ALA A C 1
ATOM 661 O O . ALA A 1 87 ? 1.543 -5.114 0.012 1.00 94.44 87 ALA A O 1
ATOM 662 N N . VAL A 1 88 ? 0.578 -3.787 -1.520 1.00 93.75 88 VAL A N 1
ATOM 663 C CA . VAL A 1 88 ? 1.831 -3.371 -2.164 1.00 93.75 88 VAL A CA 1
ATOM 664 C C . VAL A 1 88 ? 2.755 -2.632 -1.205 1.00 93.75 88 VAL A C 1
ATOM 666 O O . VAL A 1 88 ? 3.959 -2.796 -1.292 1.00 93.75 88 VAL A O 1
ATOM 669 N N . ARG A 1 89 ? 2.227 -1.779 -0.321 1.00 91.94 89 ARG A N 1
ATOM 670 C CA . ARG A 1 89 ? 3.075 -0.938 0.538 1.00 91.94 89 ARG A CA 1
ATOM 671 C C . ARG A 1 89 ? 3.541 -1.626 1.820 1.00 91.94 89 ARG A C 1
ATOM 673 O O . ARG A 1 89 ? 4.518 -1.161 2.397 1.00 91.94 89 ARG A O 1
ATOM 680 N N . ASN A 1 90 ? 2.843 -2.667 2.274 1.00 90.38 90 ASN A N 1
ATOM 681 C CA . ASN A 1 90 ? 3.260 -3.459 3.435 1.00 90.38 90 ASN A CA 1
ATOM 682 C C . ASN A 1 90 ? 4.230 -4.587 3.065 1.00 90.38 90 ASN A C 1
ATOM 684 O O . ASN A 1 90 ? 4.890 -5.112 3.956 1.00 90.38 90 ASN A O 1
ATOM 688 N N . ASP A 1 91 ? 4.305 -4.952 1.788 1.00 94.75 91 ASP A N 1
ATOM 689 C CA . ASP A 1 91 ? 5.260 -5.928 1.282 1.00 94.75 91 ASP A CA 1
ATOM 690 C C . ASP A 1 91 ? 6.517 -5.230 0.739 1.00 94.75 91 ASP A C 1
ATOM 692 O O . ASP A 1 91 ? 6.428 -4.296 -0.059 1.00 94.75 91 ASP A O 1
ATOM 696 N N . GLU A 1 92 ? 7.698 -5.642 1.199 1.00 93.50 92 GLU A N 1
ATOM 697 C CA . GLU A 1 92 ? 8.955 -4.957 0.876 1.00 93.50 92 GLU A CA 1
ATOM 698 C C . GLU A 1 92 ? 9.323 -5.097 -0.606 1.00 93.50 92 GLU A C 1
ATOM 700 O O . GLU A 1 92 ? 9.706 -4.114 -1.254 1.00 93.50 92 GLU A O 1
ATOM 705 N N . GLU A 1 93 ? 9.167 -6.299 -1.162 1.00 95.44 93 GLU A N 1
ATOM 706 C CA . GLU A 1 93 ? 9.531 -6.597 -2.544 1.00 95.44 93 GLU A CA 1
ATOM 707 C C . GLU A 1 93 ? 8.595 -5.887 -3.521 1.00 95.44 93 GLU A C 1
ATOM 709 O O . GLU A 1 93 ? 9.059 -5.226 -4.455 1.00 95.44 93 GLU A O 1
ATOM 714 N N . LEU A 1 94 ? 7.284 -5.936 -3.274 1.00 94.38 94 LEU A N 1
ATOM 715 C CA . LEU A 1 94 ? 6.284 -5.246 -4.082 1.00 94.38 94 LEU A CA 1
ATOM 716 C C . LEU A 1 94 ? 6.391 -3.729 -3.941 1.00 94.38 94 LEU A C 1
ATOM 718 O O . LEU A 1 94 ? 6.261 -3.023 -4.943 1.00 94.38 94 LEU A O 1
ATOM 722 N N . ASN A 1 95 ? 6.669 -3.203 -2.745 1.00 92.94 95 ASN A N 1
ATOM 723 C CA . ASN A 1 95 ? 6.856 -1.766 -2.560 1.00 92.94 95 ASN A CA 1
ATOM 724 C C . ASN A 1 95 ? 8.094 -1.267 -3.311 1.00 92.94 95 ASN A C 1
ATOM 726 O O . ASN A 1 95 ? 8.063 -0.182 -3.890 1.00 92.94 95 ASN A O 1
ATOM 730 N N . LYS A 1 96 ? 9.171 -2.061 -3.338 1.00 94.62 96 LYS A N 1
ATOM 731 C CA . LYS A 1 96 ? 10.373 -1.750 -4.118 1.00 94.62 96 LYS A CA 1
ATOM 732 C C . LYS A 1 96 ? 10.099 -1.842 -5.617 1.00 94.62 96 LYS A C 1
ATOM 734 O O . LYS A 1 96 ? 10.430 -0.914 -6.353 1.00 94.62 96 LYS A O 1
ATOM 739 N N . LEU A 1 97 ? 9.454 -2.920 -6.062 1.00 93.38 97 LEU A N 1
ATOM 740 C CA . LEU A 1 97 ? 9.103 -3.152 -7.464 1.00 93.38 97 LEU A CA 1
ATOM 741 C C . LEU A 1 97 ? 8.168 -2.063 -8.013 1.00 93.38 97 LEU A C 1
ATOM 743 O O . LEU A 1 97 ? 8.318 -1.630 -9.154 1.00 93.38 97 LEU A O 1
ATOM 747 N N . LEU A 1 98 ? 7.219 -1.599 -7.196 1.00 92.81 98 LEU A N 1
ATOM 748 C CA . LEU A 1 98 ? 6.174 -0.638 -7.564 1.00 92.81 98 LEU A CA 1
ATOM 749 C C . LEU A 1 98 ? 6.390 0.747 -6.935 1.00 92.81 98 LEU A C 1
ATOM 751 O O . LEU A 1 98 ? 5.452 1.543 -6.842 1.00 92.81 98 LEU A O 1
ATOM 755 N N . GLY A 1 99 ? 7.620 1.070 -6.526 1.00 88.38 99 GLY A N 1
ATOM 756 C CA . GLY A 1 99 ? 7.934 2.301 -5.793 1.00 88.38 99 GLY A CA 1
ATOM 757 C C . GLY A 1 99 ? 7.488 3.576 -6.515 1.00 88.38 99 GLY A C 1
ATOM 758 O O . GLY A 1 99 ? 6.930 4.473 -5.884 1.00 88.38 99 GLY A O 1
ATOM 759 N N . GLY A 1 100 ? 7.650 3.615 -7.842 1.00 86.56 100 GLY A N 1
ATOM 760 C CA . GLY A 1 100 ? 7.244 4.733 -8.706 1.00 86.56 100 GLY A CA 1
ATOM 761 C C . GLY A 1 100 ? 5.807 4.669 -9.237 1.00 86.56 100 GLY A C 1
ATOM 762 O O . GLY A 1 100 ? 5.427 5.500 -10.058 1.00 86.56 100 GLY A O 1
ATOM 763 N N . VAL A 1 101 ? 5.005 3.685 -8.820 1.00 90.56 101 VAL A N 1
ATOM 764 C CA . VAL A 1 101 ? 3.632 3.501 -9.307 1.00 90.56 101 VAL A CA 1
ATOM 765 C C . VAL A 1 101 ? 2.632 4.142 -8.344 1.00 90.56 101 VAL A C 1
ATOM 767 O O . VAL A 1 101 ? 2.628 3.876 -7.139 1.00 90.56 101 VAL A O 1
ATOM 770 N N . THR A 1 102 ? 1.727 4.955 -8.891 1.00 88.06 102 THR A N 1
ATOM 771 C CA . THR A 1 102 ? 0.600 5.530 -8.146 1.00 88.06 102 THR A CA 1
ATOM 772 C C . THR A 1 102 ? -0.632 4.643 -8.282 1.00 88.06 102 THR A C 1
ATOM 774 O O . THR A 1 102 ? -1.166 4.471 -9.376 1.00 88.06 102 THR A O 1
ATOM 777 N N . ILE A 1 103 ? -1.135 4.129 -7.158 1.00 87.56 103 ILE A N 1
ATOM 778 C CA . ILE A 1 103 ? -2.411 3.408 -7.107 1.00 87.56 103 ILE A CA 1
ATOM 779 C C . ILE A 1 103 ? -3.522 4.425 -6.821 1.00 87.56 103 ILE A C 1
ATOM 781 O O . ILE A 1 103 ? -3.722 4.866 -5.685 1.00 87.56 103 ILE A O 1
ATOM 785 N N . ALA A 1 104 ? -4.245 4.822 -7.870 1.00 81.69 104 ALA A N 1
ATOM 786 C CA . ALA A 1 104 ? -5.367 5.750 -7.755 1.00 81.69 104 ALA A CA 1
ATOM 787 C C . ALA A 1 104 ? -6.436 5.210 -6.790 1.00 81.69 104 ALA A C 1
ATOM 789 O O . ALA A 1 104 ? -6.717 4.014 -6.770 1.00 81.69 104 ALA A O 1
ATOM 790 N N . GLN A 1 105 ? -7.034 6.092 -5.980 1.00 77.56 105 GLN A N 1
ATOM 791 C CA . GLN A 1 105 ? -8.024 5.734 -4.944 1.00 77.56 105 GLN A CA 1
ATOM 792 C C . GLN A 1 105 ? -7.502 4.764 -3.859 1.00 77.56 105 GLN A C 1
ATOM 794 O O . GLN A 1 105 ? -8.270 4.270 -3.034 1.00 77.56 105 GLN A O 1
ATOM 799 N N . GLY A 1 106 ? -6.191 4.498 -3.823 1.00 75.81 106 GLY A N 1
ATOM 800 C CA . GLY A 1 106 ? -5.553 3.651 -2.818 1.00 75.81 106 GLY A CA 1
ATOM 801 C C . GLY A 1 106 ? -5.365 4.330 -1.460 1.00 75.81 106 GLY A C 1
ATOM 802 O O . GLY A 1 106 ? -5.164 3.653 -0.452 1.00 75.81 106 GLY A O 1
ATOM 803 N N . GLY A 1 107 ? -5.442 5.664 -1.408 1.00 78.38 107 GLY A N 1
ATOM 804 C CA . GLY A 1 107 ? -5.064 6.465 -0.240 1.00 78.38 107 GLY A CA 1
ATOM 805 C C . GLY A 1 107 ? -3.594 6.265 0.162 1.00 78.38 107 GLY A C 1
ATOM 806 O O . GLY A 1 107 ? -2.831 5.585 -0.515 1.00 78.38 107 GLY A O 1
ATOM 807 N N . VAL A 1 108 ? -3.186 6.815 1.305 1.00 70.69 108 VAL A N 1
ATOM 808 C CA . VAL A 1 108 ? -1.850 6.576 1.889 1.00 70.69 108 VAL A CA 1
ATOM 809 C C . VAL A 1 108 ? -1.948 5.614 3.063 1.00 70.69 108 VAL A C 1
ATOM 811 O O . VAL A 1 108 ? -2.966 5.617 3.763 1.00 70.69 108 VAL A O 1
ATOM 814 N N . LEU A 1 109 ? -0.946 4.755 3.275 1.00 62.59 109 LEU A N 1
ATOM 815 C CA . LEU A 1 109 ? -0.888 3.954 4.503 1.00 62.59 109 LEU A CA 1
ATOM 816 C C . LEU A 1 109 ? -1.027 4.906 5.701 1.00 62.59 109 LEU A C 1
ATOM 818 O O . LEU A 1 109 ? -0.374 5.956 5.698 1.00 62.59 109 LEU A O 1
ATOM 822 N N . PRO A 1 110 ? -1.884 4.612 6.695 1.00 56.50 110 PRO A N 1
ATOM 823 C CA . PRO A 1 110 ? -1.991 5.458 7.868 1.00 56.50 110 PRO A CA 1
ATOM 824 C C . PRO A 1 110 ? -0.666 5.356 8.619 1.00 56.50 110 PRO A C 1
ATOM 826 O O . PRO A 1 110 ? -0.441 4.418 9.376 1.00 56.50 110 PRO A O 1
ATOM 829 N N . ASN A 1 111 ? 0.237 6.310 8.401 1.00 55.50 111 ASN A N 1
ATOM 830 C CA . ASN A 1 111 ? 1.423 6.444 9.231 1.00 55.50 111 ASN A CA 1
ATOM 831 C C . ASN A 1 111 ? 0.998 7.141 10.523 1.00 55.50 111 ASN A C 1
ATOM 833 O O . ASN A 1 111 ? 1.142 8.356 10.676 1.00 55.50 111 ASN A O 1
ATOM 837 N N . ILE A 1 112 ? 0.326 6.396 11.390 1.00 54.16 112 ILE A N 1
ATOM 838 C CA . ILE A 1 112 ? -0.028 6.863 12.716 1.00 54.16 112 ILE A CA 1
ATOM 839 C C . ILE A 1 112 ? 1.157 6.520 13.609 1.00 54.16 112 ILE A C 1
ATOM 841 O O . ILE A 1 112 ? 1.472 5.344 13.773 1.00 54.16 112 ILE A O 1
ATOM 845 N N . GLN A 1 113 ? 1.817 7.536 14.172 1.00 52.44 113 GLN A N 1
ATOM 846 C CA . GLN A 1 113 ? 2.925 7.328 15.101 1.00 52.44 113 GLN A CA 1
ATOM 847 C C . GLN A 1 113 ? 2.531 6.288 16.161 1.00 52.44 113 GLN A C 1
ATOM 849 O O . GLN A 1 113 ? 1.607 6.502 16.952 1.00 52.44 113 GLN A O 1
ATOM 854 N N . ALA A 1 114 ? 3.253 5.164 16.190 1.00 55.16 114 ALA A N 1
ATOM 855 C CA . ALA A 1 114 ? 3.026 4.052 17.114 1.00 55.16 114 ALA A CA 1
ATOM 856 C C . ALA A 1 114 ? 3.166 4.445 18.602 1.00 55.16 114 ALA A C 1
ATOM 858 O O . ALA A 1 114 ? 2.827 3.660 19.485 1.00 55.16 114 ALA A O 1
ATOM 859 N N . GLY A 1 115 ? 3.622 5.670 18.894 1.00 64.56 115 GLY A N 1
ATOM 860 C CA . GLY A 1 115 ? 3.819 6.175 20.251 1.00 64.56 115 GLY A CA 1
ATOM 861 C C . GLY A 1 115 ? 2.536 6.291 21.084 1.00 64.56 115 GLY A C 1
ATOM 862 O O . GLY A 1 115 ? 2.588 6.119 22.301 1.00 64.56 115 GLY A O 1
ATOM 863 N N . ILE A 1 116 ? 1.364 6.523 20.473 1.00 79.31 116 ILE A N 1
ATOM 864 C CA . ILE A 1 116 ? 0.106 6.664 21.231 1.00 79.31 116 ILE A CA 1
ATOM 865 C C . ILE A 1 116 ? -0.634 5.324 21.293 1.00 79.31 116 ILE A C 1
ATOM 867 O O . ILE A 1 116 ? -1.379 4.927 20.395 1.00 79.31 116 ILE A O 1
ATOM 871 N N . THR A 1 117 ? -0.442 4.595 22.389 1.00 86.31 117 THR A N 1
ATOM 872 C CA . THR A 1 117 ? -0.985 3.239 22.553 1.00 86.31 117 THR A CA 1
ATOM 873 C C . THR A 1 117 ? -2.473 3.234 22.952 1.00 86.31 117 THR A C 1
ATOM 875 O O . THR A 1 117 ? -2.970 4.157 23.604 1.00 86.31 117 THR A O 1
ATOM 878 N N . LYS A 1 118 ? -3.216 2.162 22.610 1.00 88.38 118 LYS A N 1
ATOM 879 C CA . LYS A 1 118 ? -4.624 1.991 23.046 1.00 88.38 118 LYS A CA 1
ATOM 880 C C . LYS A 1 118 ? -4.777 2.073 24.577 1.00 88.38 118 LYS A C 1
ATOM 882 O O . LYS A 1 118 ? -5.749 2.684 25.029 1.00 88.38 118 LYS A O 1
ATOM 887 N N . PRO A 1 119 ? -3.863 1.504 25.395 1.00 90.75 119 PRO A N 1
ATOM 888 C CA . PRO A 1 119 ? -3.877 1.699 26.841 1.00 90.75 119 PRO A CA 1
ATOM 889 C C . PRO A 1 119 ? -3.735 3.162 27.268 1.00 90.75 119 PRO A C 1
ATOM 891 O O . PRO A 1 119 ? -4.445 3.571 28.179 1.00 90.75 119 PRO A O 1
ATOM 894 N N . ALA A 1 120 ? -2.888 3.966 26.614 1.00 89.06 120 ALA A N 1
ATOM 895 C CA . ALA A 1 120 ? -2.738 5.386 26.947 1.00 89.06 120 ALA A CA 1
ATOM 896 C C . ALA A 1 120 ? -4.045 6.163 26.728 1.00 89.06 120 ALA A C 1
ATOM 898 O O . ALA A 1 120 ? -4.527 6.825 27.648 1.00 89.06 120 ALA A O 1
ATOM 899 N N . ILE A 1 121 ? -4.676 5.988 25.561 1.00 91.25 121 ILE A N 1
ATOM 900 C CA . ILE A 1 121 ? -5.979 6.601 25.251 1.00 91.25 121 ILE A CA 1
ATOM 901 C C . ILE A 1 121 ? -7.042 6.130 26.249 1.00 91.25 121 ILE A C 1
ATOM 903 O O . ILE A 1 121 ? -7.825 6.924 26.765 1.00 91.25 121 ILE A O 1
ATOM 907 N N . ARG A 1 122 ? -7.043 4.835 26.583 1.00 93.38 122 ARG A N 1
ATOM 908 C CA . ARG A 1 122 ? -7.980 4.264 27.554 1.00 93.38 122 ARG A CA 1
ATOM 909 C C . ARG A 1 122 ? -7.795 4.868 28.942 1.00 93.38 122 ARG A C 1
ATOM 911 O O . ARG A 1 122 ? -8.791 5.238 29.546 1.00 93.38 122 ARG A O 1
ATOM 918 N N . ARG A 1 123 ? -6.558 4.993 29.436 1.00 93.00 123 ARG A N 1
ATOM 919 C CA . ARG A 1 123 ? -6.266 5.609 30.742 1.00 93.00 123 ARG A CA 1
ATOM 920 C C . ARG A 1 123 ? -6.748 7.058 30.800 1.00 93.00 123 ARG A C 1
ATOM 922 O O . ARG A 1 123 ? -7.382 7.433 31.781 1.00 93.00 123 ARG A O 1
ATOM 929 N N . LEU A 1 124 ? -6.510 7.841 29.745 1.00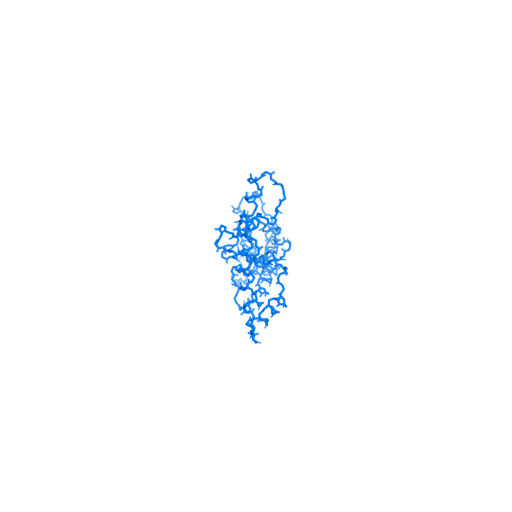 92.00 124 LEU A N 1
ATOM 930 C CA . LEU A 1 124 ? -6.998 9.221 29.652 1.00 92.00 124 LEU A CA 1
ATOM 931 C C . LEU A 1 124 ? -8.527 9.289 29.652 1.00 92.00 124 LEU A C 1
ATOM 933 O O . LEU A 1 124 ? -9.114 10.022 30.441 1.00 92.00 124 LEU A O 1
ATOM 937 N N . ALA A 1 125 ? -9.182 8.467 28.835 1.00 92.88 125 ALA A N 1
ATOM 938 C CA . ALA A 1 125 ? -10.637 8.412 28.783 1.00 92.88 125 ALA A CA 1
ATOM 939 C C . ALA A 1 125 ? -11.250 7.954 30.121 1.00 92.88 125 ALA A C 1
ATOM 941 O O . ALA A 1 125 ? -12.258 8.506 30.552 1.00 92.88 125 ALA A O 1
ATOM 942 N N . ARG A 1 126 ? -10.624 6.992 30.821 1.00 95.44 126 ARG A N 1
ATOM 943 C CA . ARG A 1 126 ? -11.044 6.587 32.176 1.00 95.44 126 ARG A CA 1
ATOM 944 C C . ARG A 1 126 ? -10.934 7.735 33.174 1.00 95.44 126 ARG A C 1
ATOM 946 O O . ARG A 1 126 ? -11.864 7.924 33.948 1.00 95.44 126 ARG A O 1
ATOM 953 N N . ARG A 1 127 ? -9.847 8.514 33.128 1.00 94.25 127 ARG A N 1
ATOM 954 C CA . ARG A 1 127 ? -9.687 9.720 33.958 1.00 94.25 127 ARG A CA 1
ATOM 955 C C . ARG A 1 127 ? -10.791 10.747 33.683 1.00 94.25 127 ARG A C 1
ATOM 957 O O . ARG A 1 127 ? -11.256 11.384 34.615 1.00 94.25 127 ARG A O 1
ATOM 964 N N . GLY A 1 128 ? -11.245 10.853 32.435 1.00 91.75 128 GLY A N 1
ATOM 965 C CA . GLY A 1 128 ? -12.397 11.672 32.039 1.00 91.75 128 GLY A CA 1
ATOM 966 C C . GLY A 1 128 ? -13.775 11.052 32.320 1.00 91.75 128 GLY A C 1
ATOM 967 O O . GLY A 1 128 ? -14.763 11.535 31.781 1.00 91.75 128 GLY A O 1
ATOM 968 N N . GLY A 1 129 ? -13.871 9.959 33.089 1.00 93.69 129 GLY A N 1
ATOM 969 C CA . GLY A 1 129 ? -15.148 9.329 33.456 1.00 93.69 129 GLY A CA 1
ATOM 970 C C . GLY A 1 129 ? -15.772 8.422 32.387 1.00 93.69 129 GLY A C 1
ATOM 971 O O . GLY A 1 129 ? -16.857 7.872 32.587 1.00 93.69 129 GLY A O 1
ATOM 972 N N . VAL A 1 130 ? -15.099 8.199 31.255 1.00 94.25 130 VAL A N 1
ATOM 973 C CA . VAL A 1 130 ? -15.630 7.361 30.172 1.00 94.25 130 VAL A CA 1
ATOM 974 C C . VAL A 1 130 ? -15.603 5.891 30.592 1.00 94.25 130 VAL A C 1
ATOM 976 O O . VAL A 1 130 ? -14.531 5.320 30.800 1.00 94.25 130 VAL A O 1
ATOM 979 N N . LYS A 1 131 ? -16.772 5.235 30.656 1.00 91.38 131 LYS A N 1
ATOM 980 C CA . LYS A 1 131 ? -16.922 3.822 31.078 1.00 91.38 131 LYS A CA 1
ATOM 981 C C . LYS A 1 131 ? -16.775 2.800 29.942 1.00 91.38 131 LYS A C 1
ATOM 983 O O . LYS A 1 131 ? -16.243 1.707 30.153 1.00 91.38 131 LYS A O 1
ATOM 988 N N . ARG A 1 132 ? -17.122 3.143 28.699 1.00 91.00 132 ARG A N 1
ATOM 989 C CA . ARG A 1 132 ? -16.963 2.281 27.505 1.00 91.00 132 ARG A CA 1
ATOM 990 C C . ARG A 1 132 ? -16.461 3.110 26.324 1.00 91.00 132 ARG A C 1
ATOM 992 O O . ARG A 1 132 ? -16.823 4.269 26.206 1.00 91.00 132 ARG A O 1
ATOM 999 N N . ILE A 1 133 ? -15.594 2.529 25.496 1.00 89.31 133 ILE A N 1
ATOM 1000 C CA . ILE A 1 133 ? -14.963 3.211 24.356 1.00 89.31 133 ILE A CA 1
ATOM 1001 C C . ILE A 1 133 ? -15.162 2.331 23.124 1.00 89.31 133 ILE A C 1
ATOM 1003 O O . ILE A 1 133 ? -14.848 1.141 23.172 1.00 89.31 133 ILE A O 1
ATOM 1007 N N . SER A 1 134 ? -15.683 2.909 22.041 1.00 92.38 134 SER A N 1
ATOM 1008 C CA . SER A 1 134 ? -15.788 2.224 20.749 1.00 92.38 134 SER A CA 1
ATOM 1009 C C . SER A 1 134 ? -14.400 1.990 20.146 1.00 92.38 134 SER A C 1
ATOM 1011 O O . SER A 1 134 ? -13.513 2.832 20.268 1.00 92.38 134 SER A O 1
ATOM 1013 N N . GLY A 1 135 ? -14.210 0.864 19.454 1.00 82.94 135 GLY A N 1
ATOM 1014 C CA . GLY A 1 135 ? -12.936 0.530 18.809 1.00 82.94 135 GLY A CA 1
ATOM 1015 C C . GLY A 1 135 ? -12.474 1.562 17.772 1.00 82.94 135 GLY A C 1
ATOM 1016 O O . GLY A 1 135 ? -11.272 1.748 17.604 1.00 82.94 135 GLY A O 1
ATOM 1017 N N . LEU A 1 136 ? -13.410 2.274 17.137 1.00 83.25 136 LEU A N 1
ATOM 1018 C CA . LEU A 1 136 ? -13.112 3.307 16.138 1.00 83.25 136 LEU A CA 1
ATOM 1019 C C . LEU A 1 136 ? -12.467 4.558 16.752 1.00 83.25 136 LEU A C 1
ATOM 1021 O O . LEU A 1 136 ? -11.664 5.219 16.101 1.00 83.25 136 LEU A O 1
ATOM 1025 N N . ILE A 1 137 ? -12.740 4.838 18.031 1.00 88.06 137 ILE A N 1
ATOM 1026 C CA . ILE A 1 137 ? -12.215 6.021 18.728 1.00 88.06 137 ILE A CA 1
ATOM 1027 C C . ILE A 1 137 ? -10.690 5.995 18.806 1.00 88.06 137 ILE A C 1
ATOM 1029 O O . ILE A 1 137 ? -10.071 7.054 18.796 1.00 88.06 137 ILE A O 1
ATOM 1033 N N . TYR A 1 138 ? -10.060 4.817 18.863 1.00 86.12 138 TYR A N 1
ATOM 1034 C CA . TYR A 1 138 ? -8.602 4.739 18.961 1.00 86.12 138 TYR A CA 1
ATOM 1035 C C . TYR A 1 138 ? -7.906 5.300 17.722 1.00 86.12 138 TYR A C 1
ATOM 1037 O O . TYR A 1 138 ? -6.935 6.035 17.871 1.00 86.12 138 TYR A O 1
ATOM 1045 N N . GLU A 1 139 ? -8.395 4.981 16.524 1.00 80.94 139 GLU A N 1
ATOM 1046 C CA . GLU A 1 139 ? -7.786 5.482 15.290 1.00 80.94 139 GLU A CA 1
ATOM 1047 C C . GLU A 1 139 ? -8.164 6.942 15.031 1.00 80.94 139 GLU A C 1
ATOM 1049 O O . GLU A 1 139 ? -7.287 7.739 14.704 1.00 80.94 139 GLU A O 1
ATOM 1054 N N . GLU A 1 140 ? -9.413 7.324 15.308 1.00 83.50 140 GLU A N 1
ATOM 1055 C CA . GLU A 1 140 ? -9.870 8.715 15.194 1.00 83.50 140 GLU A CA 1
ATOM 1056 C C . GLU A 1 140 ? -9.060 9.654 16.103 1.00 83.50 140 GLU A C 1
ATOM 1058 O O . GLU A 1 140 ? -8.506 10.661 15.659 1.00 83.50 140 GLU A O 1
ATOM 1063 N N . THR A 1 141 ? -8.892 9.272 17.375 1.00 87.50 141 THR A N 1
ATOM 1064 C CA . THR A 1 141 ? -8.112 10.047 18.355 1.00 87.50 141 THR A CA 1
ATOM 1065 C C . THR A 1 141 ? -6.677 10.241 17.881 1.00 87.50 141 THR A C 1
ATOM 1067 O O . THR A 1 141 ? -6.119 11.328 18.009 1.00 87.50 141 THR A O 1
ATOM 1070 N N . ARG A 1 142 ? -6.057 9.203 17.313 1.00 86.94 142 ARG A N 1
ATOM 1071 C CA . ARG A 1 142 ? -4.683 9.314 16.820 1.00 86.94 142 ARG A CA 1
ATOM 1072 C C . ARG A 1 142 ? -4.574 10.164 15.561 1.00 86.94 142 ARG A C 1
ATOM 1074 O O . ARG A 1 142 ? -3.596 10.895 15.438 1.00 86.94 142 ARG A O 1
ATOM 1081 N N . GLY A 1 143 ? -5.554 10.091 14.661 1.00 83.06 143 GLY A N 1
ATOM 1082 C CA . GLY A 1 143 ? -5.626 10.956 13.485 1.00 83.06 143 GLY A CA 1
ATOM 1083 C C . GLY A 1 143 ? -5.643 12.432 13.880 1.00 83.06 143 GLY A C 1
ATOM 1084 O O . GLY A 1 143 ? -4.797 13.203 13.427 1.00 83.06 143 GLY A O 1
ATOM 1085 N N . VAL A 1 144 ? -6.524 12.801 14.814 1.00 85.00 144 VAL A N 1
ATOM 1086 C CA . VAL A 1 144 ? -6.617 14.174 15.340 1.00 85.00 144 VAL A CA 1
ATOM 1087 C C . VAL A 1 144 ? -5.314 14.609 16.016 1.00 85.00 144 VAL A C 1
ATOM 1089 O O . VAL A 1 144 ? -4.808 15.699 15.745 1.00 85.00 144 VAL A O 1
ATOM 1092 N N . LEU A 1 145 ? -4.737 13.757 16.872 1.00 86.12 145 LEU A N 1
ATOM 1093 C CA . LEU A 1 145 ? -3.489 14.070 17.577 1.00 86.12 145 LEU A CA 1
ATOM 1094 C C . LEU A 1 145 ? -2.304 14.243 16.624 1.00 86.12 145 LEU A C 1
ATOM 1096 O O . LEU A 1 145 ? -1.462 15.106 16.861 1.00 86.12 145 LEU A O 1
ATOM 1100 N N . LYS A 1 146 ? -2.255 13.468 15.537 1.00 82.81 146 LYS A N 1
ATOM 1101 C CA . LYS A 1 146 ? -1.220 13.593 14.511 1.00 82.81 146 LYS A CA 1
ATOM 1102 C C . LYS A 1 146 ? -1.292 14.947 13.809 1.00 82.81 146 LYS A C 1
ATOM 1104 O O . LYS A 1 146 ? -0.289 15.651 13.768 1.00 82.81 146 LYS A O 1
ATOM 1109 N N . VAL A 1 147 ? -2.471 15.324 13.313 1.00 85.75 147 VAL A N 1
ATOM 1110 C CA . VAL A 1 147 ? -2.666 16.613 12.624 1.00 85.75 147 VAL A CA 1
ATOM 1111 C C . VAL A 1 147 ? -2.311 17.777 13.549 1.00 85.75 147 VAL A C 1
ATOM 1113 O O . VAL A 1 147 ? -1.639 18.722 13.142 1.00 85.75 147 VAL A O 1
ATOM 1116 N N . PHE A 1 148 ? -2.718 17.692 14.818 1.00 86.00 148 PHE A N 1
ATOM 1117 C CA . PHE A 1 148 ? -2.364 18.690 15.820 1.00 86.00 148 PHE A CA 1
ATOM 1118 C C . PHE A 1 148 ? -0.845 18.793 16.023 1.00 86.00 148 PHE A C 1
ATOM 1120 O O . PHE A 1 148 ? -0.293 19.889 15.941 1.00 86.00 148 PHE A O 1
ATOM 1127 N N . LEU A 1 149 ? -0.162 17.665 16.239 1.00 86.50 149 LEU A N 1
ATOM 1128 C CA . LEU A 1 149 ? 1.283 17.632 16.465 1.00 86.50 149 LEU A CA 1
ATOM 1129 C C . LEU A 1 149 ? 2.067 18.170 15.260 1.00 86.50 149 LEU A C 1
ATOM 1131 O O . LEU A 1 149 ? 2.987 18.961 15.442 1.00 86.50 149 LEU A O 1
ATOM 1135 N N . GLU A 1 150 ? 1.691 17.783 14.041 1.00 87.00 150 GLU A N 1
ATOM 1136 C CA . GLU A 1 150 ? 2.332 18.265 12.811 1.00 87.00 150 GLU A CA 1
ATOM 1137 C C . GLU A 1 150 ? 2.230 19.787 12.672 1.00 87.00 150 GLU A C 1
ATOM 1139 O O . GLU A 1 150 ? 3.210 20.442 12.317 1.00 87.00 150 GLU A O 1
ATOM 1144 N N . ASN A 1 151 ? 1.070 20.364 12.997 1.00 87.88 151 ASN A N 1
ATOM 1145 C CA . ASN A 1 151 ? 0.881 21.812 12.949 1.00 87.88 151 ASN A CA 1
ATOM 1146 C C . ASN A 1 151 ? 1.726 22.533 14.008 1.00 87.88 151 ASN A C 1
ATOM 1148 O O . ASN A 1 151 ? 2.388 23.517 13.690 1.00 87.88 151 ASN A O 1
ATOM 1152 N N . VAL A 1 152 ? 1.754 22.028 15.246 1.00 89.00 152 VAL A N 1
ATOM 1153 C CA . VAL A 1 152 ? 2.557 22.618 16.332 1.00 89.00 152 VAL A CA 1
ATOM 1154 C C . VAL A 1 152 ? 4.054 22.530 16.039 1.00 89.00 152 VAL A C 1
ATOM 1156 O O . VAL A 1 152 ? 4.761 23.514 16.233 1.00 89.00 152 VAL A O 1
ATOM 1159 N N . ILE A 1 153 ? 4.547 21.389 15.542 1.00 90.69 153 ILE A N 1
ATOM 1160 C CA . ILE A 1 153 ? 5.965 21.224 15.192 1.00 90.69 153 ILE A CA 1
ATOM 1161 C C . ILE A 1 153 ? 6.350 22.168 14.054 1.00 90.69 153 ILE A C 1
ATOM 1163 O O . ILE A 1 153 ? 7.389 22.814 14.145 1.00 90.69 153 ILE A O 1
ATOM 1167 N N . ARG A 1 154 ? 5.524 22.282 13.006 1.00 91.75 154 ARG A N 1
ATOM 1168 C CA . ARG A 1 154 ? 5.792 23.188 11.878 1.00 91.75 154 ARG A CA 1
ATOM 1169 C C . ARG A 1 154 ? 5.981 24.628 12.355 1.00 91.75 154 ARG A C 1
ATOM 1171 O O . ARG A 1 154 ? 6.952 25.283 11.981 1.00 91.75 154 ARG A O 1
ATOM 1178 N N . ASP A 1 155 ? 5.079 25.097 13.211 1.00 91.69 155 ASP A N 1
ATOM 1179 C CA . ASP A 1 155 ? 5.157 26.444 13.771 1.00 91.69 155 ASP A CA 1
ATOM 1180 C C . ASP A 1 155 ? 6.364 26.594 14.711 1.00 91.69 155 ASP A C 1
ATOM 1182 O O . ASP A 1 155 ? 7.098 27.574 14.607 1.00 91.69 155 ASP A O 1
ATOM 1186 N N . ALA A 1 156 ? 6.627 25.612 15.579 1.00 92.44 156 ALA A N 1
ATOM 1187 C CA . ALA A 1 156 ? 7.758 25.649 16.507 1.00 92.44 156 ALA A CA 1
ATOM 1188 C C . ALA A 1 156 ? 9.107 25.688 15.769 1.00 92.44 156 ALA A C 1
ATOM 1190 O O . ALA A 1 156 ? 9.958 26.509 16.097 1.00 92.44 156 ALA A O 1
ATOM 1191 N N . VAL A 1 157 ? 9.280 24.869 14.727 1.00 93.88 157 VAL A N 1
ATOM 1192 C CA . VAL A 1 157 ? 10.483 24.879 13.880 1.00 93.88 157 VAL A CA 1
ATOM 1193 C C . VAL A 1 157 ? 10.650 26.233 13.191 1.00 93.88 157 VAL A C 1
ATOM 1195 O O . VAL A 1 157 ? 11.754 26.769 13.185 1.00 93.88 157 VAL A O 1
ATOM 1198 N N . THR A 1 158 ? 9.560 26.839 12.712 1.00 93.31 158 THR A N 1
ATOM 1199 C CA . THR A 1 158 ? 9.598 28.184 12.110 1.00 93.31 158 THR A CA 1
ATOM 1200 C C . THR A 1 158 ? 10.145 29.227 13.097 1.00 93.31 158 THR A C 1
ATOM 1202 O O . THR A 1 158 ? 10.989 30.047 12.735 1.00 93.31 158 THR A O 1
ATOM 1205 N N . TYR A 1 159 ? 9.719 29.186 14.366 1.00 91.56 159 TYR A N 1
ATOM 1206 C CA . TYR A 1 159 ? 10.253 30.071 15.411 1.00 91.56 159 TYR A CA 1
ATOM 1207 C C . TYR A 1 159 ? 11.731 29.795 15.722 1.00 91.56 159 TYR A C 1
ATOM 1209 O O . TYR A 1 159 ? 12.516 30.733 15.891 1.00 91.56 159 TYR A O 1
ATOM 1217 N N . THR A 1 160 ? 12.129 28.522 15.760 1.00 92.62 160 THR A N 1
ATOM 1218 C CA . THR A 1 160 ? 13.521 28.109 15.970 1.00 92.62 160 THR A CA 1
ATOM 1219 C C . THR A 1 160 ? 14.444 28.615 14.856 1.00 92.62 160 THR A C 1
ATOM 1221 O O . THR A 1 160 ? 15.498 29.187 15.147 1.00 92.62 160 THR A O 1
ATOM 1224 N N . GLU A 1 161 ? 14.028 28.466 13.596 1.00 91.19 161 GLU A N 1
ATOM 1225 C CA . GLU A 1 161 ? 14.760 28.934 12.414 1.00 91.19 161 GLU A CA 1
ATOM 1226 C C . GLU A 1 161 ? 14.871 30.460 12.380 1.00 91.19 161 GLU A C 1
ATOM 1228 O O . GLU A 1 161 ? 15.961 30.993 12.159 1.00 91.19 161 GLU A O 1
ATOM 1233 N N . HIS A 1 162 ? 13.780 31.175 12.678 1.00 93.12 162 HIS A N 1
ATOM 1234 C CA . HIS A 1 162 ? 13.783 32.639 12.748 1.00 93.12 162 HIS A CA 1
ATOM 1235 C C . HIS A 1 162 ? 14.773 33.164 13.799 1.00 93.12 162 HIS A C 1
ATOM 1237 O O . HIS A 1 162 ? 15.476 34.147 13.572 1.00 93.12 162 HIS A O 1
ATOM 1243 N N . ALA A 1 163 ? 14.895 32.461 14.926 1.00 91.25 163 ALA A N 1
ATOM 1244 C CA . ALA A 1 163 ? 15.861 32.775 15.972 1.00 91.25 163 ALA A CA 1
ATOM 1245 C C . ALA A 1 163 ? 17.299 32.306 15.659 1.00 91.25 163 ALA A C 1
ATOM 1247 O O . ALA A 1 163 ? 18.163 32.394 16.533 1.00 91.25 163 ALA A O 1
ATOM 1248 N N . LYS A 1 164 ? 17.568 31.784 14.449 1.00 93.56 164 LYS A N 1
ATOM 1249 C CA . LYS A 1 164 ? 18.859 31.210 14.014 1.00 93.56 164 LYS A CA 1
ATOM 1250 C C . LYS A 1 164 ? 19.391 30.117 14.950 1.00 93.56 164 LYS A C 1
ATOM 1252 O O . LYS A 1 164 ? 20.598 29.886 15.037 1.00 93.56 164 LYS A O 1
ATOM 1257 N N . ARG A 1 165 ? 18.493 29.432 15.660 1.00 93.31 165 ARG A N 1
ATOM 1258 C CA . ARG A 1 165 ? 18.823 28.305 16.535 1.00 93.31 165 ARG A CA 1
ATOM 1259 C C . ARG A 1 165 ? 18.664 27.004 15.757 1.00 93.31 165 ARG A C 1
ATOM 1261 O O . ARG A 1 165 ? 17.847 26.904 14.853 1.00 93.31 165 ARG A O 1
ATOM 1268 N N . LYS A 1 166 ? 19.450 25.988 16.122 1.00 89.56 166 LYS A N 1
ATOM 1269 C CA . LYS A 1 166 ? 19.331 24.624 15.566 1.00 89.56 166 LYS A CA 1
ATOM 1270 C C . LYS A 1 166 ? 18.543 23.673 16.472 1.00 89.56 166 LYS A C 1
ATOM 1272 O O . LYS A 1 166 ? 18.297 22.533 16.099 1.00 89.56 166 LYS A O 1
ATOM 1277 N N . THR A 1 167 ? 18.154 24.146 17.654 1.00 88.44 167 THR A N 1
ATOM 1278 C CA . THR A 1 167 ? 17.474 23.358 18.685 1.00 88.44 167 THR A CA 1
ATOM 1279 C C . THR A 1 167 ? 16.127 23.989 18.997 1.00 88.44 167 THR A C 1
ATOM 1281 O O . THR A 1 167 ? 16.071 25.163 19.383 1.00 88.44 167 THR A O 1
ATOM 1284 N N . VAL A 1 168 ? 15.058 23.201 18.850 1.00 90.69 168 VAL A N 1
ATOM 1285 C CA . VAL A 1 168 ? 13.702 23.587 19.255 1.00 90.69 168 VAL A CA 1
ATOM 1286 C C . VAL A 1 168 ? 13.639 23.616 20.777 1.00 90.69 168 VAL A C 1
ATOM 1288 O O . VAL A 1 168 ? 13.959 22.635 21.447 1.00 90.69 168 VAL A O 1
ATOM 1291 N N . THR A 1 169 ? 13.247 24.760 21.323 1.00 91.75 169 THR A N 1
ATOM 1292 C CA . THR A 1 169 ? 13.129 24.994 22.763 1.00 91.75 169 THR A CA 1
ATOM 1293 C C . THR A 1 169 ? 11.672 24.916 23.208 1.00 91.75 169 THR A C 1
ATOM 1295 O O . THR A 1 169 ? 10.748 25.012 22.398 1.00 91.75 169 THR A O 1
ATOM 1298 N N . ALA A 1 170 ? 11.446 24.805 24.518 1.00 88.75 170 ALA A N 1
ATOM 1299 C CA . ALA A 1 170 ? 10.100 24.866 25.084 1.00 88.75 170 ALA A CA 1
ATOM 1300 C C . ALA A 1 170 ? 9.360 26.163 24.698 1.00 88.75 170 ALA A C 1
ATOM 1302 O O . ALA A 1 170 ? 8.158 26.130 24.444 1.00 88.75 170 ALA A O 1
ATOM 1303 N N . MET A 1 171 ? 10.075 27.287 24.577 1.00 89.06 171 MET A N 1
ATOM 1304 C CA . MET A 1 171 ? 9.479 28.569 24.193 1.00 89.06 171 MET A CA 1
ATOM 1305 C C . MET A 1 171 ? 8.967 28.584 22.755 1.00 89.06 171 MET A C 1
ATOM 1307 O O . MET A 1 171 ? 7.913 29.157 22.501 1.00 89.06 171 MET A O 1
ATOM 1311 N N . ASP A 1 172 ? 9.646 27.902 21.831 1.00 91.88 172 ASP A N 1
ATOM 1312 C CA . ASP A 1 172 ? 9.185 27.798 20.441 1.00 91.88 172 ASP A CA 1
ATOM 1313 C C . ASP A 1 172 ? 7.845 27.056 20.358 1.00 91.88 172 ASP A C 1
ATOM 1315 O O . ASP A 1 172 ? 6.943 27.453 19.621 1.00 91.88 172 ASP A O 1
ATOM 1319 N N . VAL A 1 173 ? 7.683 26.015 21.181 1.00 90.94 173 VAL A N 1
ATOM 1320 C CA . VAL A 1 173 ? 6.424 25.272 21.317 1.00 90.94 173 VAL A CA 1
ATOM 1321 C C . VAL A 1 173 ? 5.338 26.144 21.955 1.00 90.94 173 VAL A C 1
ATOM 1323 O O . VAL A 1 173 ? 4.199 26.148 21.489 1.00 90.94 173 VAL A O 1
ATOM 1326 N N . VAL A 1 174 ? 5.674 26.924 22.988 1.00 89.69 174 VAL A N 1
ATOM 1327 C CA . VAL A 1 174 ? 4.733 27.864 23.620 1.00 89.69 174 VAL A CA 1
ATOM 1328 C C . VAL A 1 174 ? 4.262 28.925 22.622 1.00 89.69 174 VAL A C 1
ATOM 1330 O O . VAL A 1 174 ? 3.065 29.199 22.551 1.00 89.69 174 VAL A O 1
ATOM 1333 N N . TYR A 1 175 ? 5.160 29.494 21.817 1.00 89.50 175 TYR A N 1
ATOM 1334 C CA . TYR A 1 175 ? 4.803 30.485 20.800 1.00 89.50 175 TYR A CA 1
ATOM 1335 C C . TYR A 1 175 ? 3.969 29.890 19.667 1.00 89.50 175 TYR A C 1
ATOM 1337 O O . TYR A 1 175 ? 2.964 30.490 19.281 1.00 89.50 175 TYR A O 1
ATOM 1345 N N . ALA A 1 176 ? 4.306 28.685 19.202 1.00 90.19 176 ALA A N 1
ATOM 1346 C CA . ALA A 1 176 ? 3.491 27.935 18.248 1.00 90.19 176 ALA A CA 1
ATOM 1347 C C . ALA A 1 176 ? 2.051 27.749 18.745 1.00 90.19 176 ALA A C 1
ATOM 1349 O O . ALA A 1 176 ? 1.090 27.986 18.014 1.00 90.19 176 ALA A O 1
ATOM 1350 N N . LEU A 1 177 ? 1.886 27.390 20.018 1.00 89.19 177 LEU A N 1
ATOM 1351 C CA . LEU A 1 177 ? 0.571 27.162 20.614 1.00 89.19 177 LEU A CA 1
ATOM 1352 C C . LEU A 1 177 ? -0.200 28.469 20.838 1.00 89.19 177 LEU A C 1
ATOM 1354 O O . LEU A 1 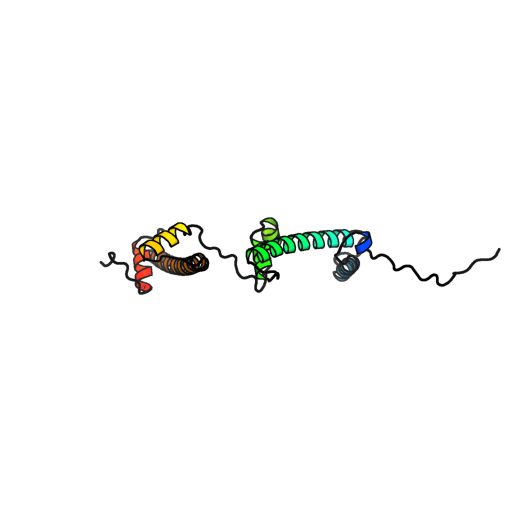177 ? -1.385 28.534 20.504 1.00 89.19 177 LEU A O 1
ATOM 1358 N N . LYS A 1 178 ? 0.477 29.536 21.288 1.00 86.44 178 LYS A N 1
ATOM 1359 C CA . LYS A 1 178 ? -0.108 30.885 21.391 1.00 86.44 178 LYS A CA 1
ATOM 1360 C C . LYS A 1 178 ? -0.612 31.385 20.034 1.00 86.44 178 LYS A C 1
ATOM 1362 O O . LYS A 1 178 ? -1.731 31.886 19.959 1.00 86.44 178 LYS A O 1
ATOM 1367 N N . ARG A 1 179 ? 0.151 31.185 18.951 1.00 85.50 179 ARG A N 1
ATOM 1368 C CA . ARG A 1 179 ? -0.259 31.549 17.580 1.00 85.50 179 ARG A CA 1
ATOM 1369 C C . ARG A 1 179 ? -1.531 30.825 17.132 1.00 85.50 179 ARG A C 1
ATOM 1371 O O . ARG A 1 179 ? -2.337 31.398 16.410 1.00 85.50 179 ARG A O 1
ATOM 1378 N N . GLN A 1 180 ? -1.733 29.589 17.582 1.00 81.19 180 GLN A N 1
ATOM 1379 C CA . GLN A 1 180 ? -2.932 28.795 17.296 1.00 81.19 180 GLN A CA 1
ATOM 1380 C C . GLN A 1 180 ? -4.113 29.103 18.239 1.00 81.19 180 GLN A C 1
ATOM 1382 O O . GLN A 1 180 ? -5.101 28.367 18.241 1.00 81.19 180 GLN A O 1
ATOM 1387 N N . GLY A 1 181 ? -4.021 30.152 19.066 1.00 81.62 181 GLY A N 1
ATOM 1388 C CA . GLY A 1 181 ? -5.058 30.525 20.032 1.00 81.62 181 GLY A CA 1
ATOM 1389 C C . GLY A 1 181 ? -5.178 29.558 21.215 1.00 81.62 181 GLY A C 1
ATOM 1390 O O . GLY A 1 181 ? -6.212 29.519 21.879 1.00 81.62 181 GLY A O 1
ATOM 1391 N N . ARG A 1 182 ? -4.147 28.742 21.476 1.00 73.12 182 ARG A N 1
ATOM 1392 C CA . ARG A 1 182 ? -4.129 27.751 22.558 1.00 73.12 182 ARG A CA 1
ATOM 1393 C C . ARG A 1 182 ? -3.154 28.177 23.647 1.00 73.12 182 ARG A C 1
ATOM 1395 O O . ARG A 1 182 ? -1.946 27.998 23.525 1.00 73.12 182 ARG A O 1
ATOM 1402 N N . THR A 1 183 ? -3.686 28.700 24.745 1.00 63.66 183 THR A N 1
ATOM 1403 C CA . THR A 1 183 ? -2.889 29.017 25.935 1.00 63.66 183 THR A CA 1
ATOM 1404 C C . THR A 1 183 ? -2.716 27.762 26.786 1.00 63.66 183 THR A C 1
ATOM 1406 O O . THR A 1 183 ? -3.694 27.206 27.282 1.00 63.66 183 THR A O 1
ATOM 1409 N N . LEU A 1 184 ? -1.476 27.309 26.977 1.00 59.44 184 LEU A N 1
ATOM 1410 C CA . LEU A 1 184 ? -1.161 26.337 28.024 1.00 59.44 184 LEU A CA 1
ATOM 1411 C C . LEU A 1 184 ? -1.004 27.062 29.359 1.00 59.44 184 LEU A C 1
ATOM 1413 O O . LEU A 1 184 ? -0.188 27.976 29.488 1.00 59.44 184 LEU A O 1
ATOM 1417 N N . TYR A 1 185 ? -1.791 26.641 30.348 1.00 55.91 185 TYR A N 1
ATOM 1418 C CA . TYR A 1 185 ? -1.691 27.122 31.722 1.00 55.91 185 TYR A CA 1
ATOM 1419 C C . TYR A 1 185 ? -0.254 26.949 32.245 1.00 55.91 185 TYR A C 1
ATOM 1421 O O . TYR A 1 185 ? 0.302 25.854 32.170 1.00 55.91 185 TYR A O 1
ATOM 1429 N N . GLY A 1 186 ? 0.338 28.030 32.765 1.00 56.50 186 GLY A N 1
ATOM 1430 C CA . GLY A 1 186 ? 1.645 28.014 33.439 1.00 56.50 186 GLY A CA 1
ATOM 1431 C C . GLY A 1 186 ? 2.847 28.562 32.654 1.00 56.50 186 GLY A C 1
ATOM 1432 O O . GLY A 1 186 ? 3.916 28.671 33.238 1.00 56.50 186 GLY A O 1
ATOM 1433 N N . PHE A 1 187 ? 2.700 28.955 31.380 1.00 55.91 187 PHE A N 1
ATOM 1434 C CA . PHE A 1 187 ? 3.784 29.564 30.575 1.00 55.91 187 PHE A CA 1
ATOM 1435 C C . PHE A 1 187 ? 3.384 30.932 29.990 1.00 55.91 187 PHE A C 1
ATOM 1437 O O . PHE A 1 187 ? 3.488 31.201 28.788 1.00 55.91 187 PHE A O 1
ATOM 1444 N N . GLY A 1 188 ? 2.862 31.796 30.860 1.00 48.09 188 GLY A N 1
ATOM 1445 C CA . GLY A 1 188 ? 2.505 33.180 30.558 1.00 48.09 188 GLY A CA 1
ATOM 1446 C C . GLY A 1 188 ? 3.279 34.141 31.450 1.00 48.09 188 GLY A C 1
ATOM 1447 O O . GLY A 1 188 ? 2.735 34.593 32.451 1.00 48.09 188 GLY A O 1
ATOM 1448 N N . GLY A 1 189 ? 4.534 34.398 31.085 1.00 43.31 189 GLY A N 1
ATOM 1449 C CA . GLY A 1 189 ? 5.282 35.607 31.427 1.00 43.31 189 GLY A CA 1
ATOM 1450 C C . GLY A 1 189 ? 5.616 36.334 30.136 1.00 43.31 189 GLY A C 1
ATOM 1451 O O . GLY A 1 189 ? 5.813 35.617 29.121 1.00 43.31 189 GLY A O 1
#

Radius of gyration: 30.37 Å; chains: 1; bounding box: 36×82×92 Å